Protein AF-A8WX53-F1 (afdb_monomer_lite)

Secondary structure (DSSP, 8-state):
------TTGGGS---------S--------SS--HHHHHHHHHHHHS-HHHHHHHHHH-STHHHHHTTS--EES-EEEETTEEEETTTTEEEEEETTTEEEEEETTTTB--EEE-SS-HHHHHHHHHHHHHTSTT-EEEEEEE-SHHHHHHHHHHTHHHHEEEEETTSS-BGGGGHHHHHHS-HHHHTTPEEEEEE-S---

Radius of gyration: 18.68 Å; chains: 1; bounding box: 55×34×47 Å

Organism: Caenorhabditis briggsae (NCBI:txid6238)

Foldseek 3Di:
DDQDDFVCVVAPDPDPPPPPDDDDPDPDDDPDDPPCLVVLLVVLLPDALQVQRVVCSVDVVSCVSNQQRAHEFAEWEDEPAKTDTNVQAWMWGHDPQFWIFIGHNRRPDTDIDGHPDGSLVVVLVVCLRHVVRAFYWYNWYFYQALVVVVSCVVSCQLPFWFKAWPVRPDTCVVCVVVLSPDHSVVSRVTTIITGGPNDDD

Sequence (201 aa):
MTFLPTSADFFLSKNLSISSGGVKKNLEVSNGRPVTYLAGKSIFKFLDLKTRQRLHSRCTELRVVDRHSPLTLHTCSIGSNSIEFDFFGSSWTFENGEDVTIRCLGGLVNPQKKLKMSQNDAMKEILKFYLNRRGTTIKKLFIQDKKVLNILETVGVFKNFEIQSGLDVMRFKDHEMEIKELPDAILRNIQWRLEDRRRQY

Structure (mmCIF, N/CA/C/O backbone):
data_AF-A8WX53-F1
#
_entry.id   AF-A8WX53-F1
#
loop_
_atom_site.group_PDB
_atom_site.id
_atom_site.type_symbol
_atom_site.label_atom_id
_atom_site.label_alt_id
_atom_site.label_comp_id
_atom_site.label_asym_id
_atom_site.label_entity_id
_atom_site.label_seq_id
_atom_site.pdbx_PDB_ins_code
_atom_site.Cartn_x
_atom_site.Cartn_y
_atom_site.Cartn_z
_atom_site.occupancy
_atom_site.B_iso_or_equiv
_atom_site.auth_seq_id
_atom_site.auth_comp_id
_atom_site.auth_asym_id
_atom_site.auth_atom_id
_atom_site.pdbx_PDB_model_num
ATOM 1 N N . MET A 1 1 ? 31.539 0.769 2.365 1.00 25.55 1 MET A N 1
ATOM 2 C CA . MET A 1 1 ? 30.721 0.169 1.288 1.00 25.55 1 MET A CA 1
ATOM 3 C C . MET A 1 1 ? 29.266 0.505 1.558 1.00 25.55 1 MET A C 1
ATOM 5 O O . MET A 1 1 ? 28.721 0.067 2.560 1.00 25.55 1 MET A O 1
ATOM 9 N N . THR A 1 2 ? 28.684 1.372 0.736 1.00 26.03 2 THR A N 1
ATOM 10 C CA . THR A 1 2 ? 27.332 1.924 0.877 1.00 26.03 2 THR A CA 1
ATOM 11 C C . THR A 1 2 ? 26.321 0.982 0.226 1.00 26.03 2 THR A C 1
ATOM 13 O O . THR A 1 2 ? 26.250 0.881 -0.996 1.00 26.03 2 THR A O 1
ATOM 16 N N . PHE A 1 3 ? 25.558 0.251 1.041 1.00 31.55 3 PHE A N 1
ATOM 17 C CA . PHE A 1 3 ? 24.457 -0.566 0.534 1.00 31.55 3 PHE A CA 1
ATOM 18 C C . PHE A 1 3 ? 23.313 0.326 0.034 1.00 31.55 3 PHE A C 1
ATOM 20 O O . PHE A 1 3 ? 22.997 1.364 0.610 1.00 31.55 3 PHE A O 1
ATOM 27 N N . LEU A 1 4 ? 22.773 -0.088 -1.108 1.00 33.81 4 LEU A N 1
ATOM 28 C CA . LEU A 1 4 ? 22.058 0.707 -2.101 1.00 33.81 4 LEU A CA 1
ATOM 29 C C . LEU A 1 4 ? 20.690 1.270 -1.659 1.00 33.81 4 LEU A C 1
ATOM 31 O O . LEU A 1 4 ? 20.023 0.692 -0.798 1.00 33.81 4 LEU A O 1
ATOM 35 N N . PRO A 1 5 ? 20.198 2.318 -2.354 1.00 36.69 5 PRO A N 1
ATOM 36 C CA . PRO A 1 5 ? 18.904 2.932 -2.094 1.00 36.69 5 PRO A CA 1
ATOM 37 C C . PRO A 1 5 ? 17.769 2.029 -2.573 1.00 36.69 5 PRO A C 1
ATOM 39 O O . PRO A 1 5 ? 17.587 1.847 -3.778 1.00 36.69 5 PRO A O 1
ATOM 42 N N . THR A 1 6 ? 16.970 1.483 -1.662 1.00 46.38 6 THR A N 1
ATOM 43 C CA . THR A 1 6 ? 15.609 1.033 -1.988 1.00 46.38 6 THR A CA 1
ATOM 44 C C . THR A 1 6 ? 14.683 2.250 -2.084 1.00 46.38 6 THR A C 1
ATOM 46 O O . THR A 1 6 ? 15.058 3.364 -1.719 1.00 46.38 6 THR A O 1
ATOM 49 N N . SER A 1 7 ? 13.447 2.070 -2.561 1.00 46.28 7 SER A N 1
ATOM 50 C CA . SER A 1 7 ? 12.410 3.117 -2.667 1.00 46.28 7 SER A CA 1
ATOM 51 C C . SER A 1 7 ? 12.155 3.933 -1.385 1.00 46.28 7 SER A C 1
ATOM 53 O O . SER A 1 7 ? 11.437 4.925 -1.432 1.00 46.28 7 SER A O 1
ATOM 55 N N . ALA A 1 8 ? 12.720 3.517 -0.250 1.00 42.22 8 ALA A N 1
ATOM 56 C CA . ALA A 1 8 ? 12.701 4.224 1.022 1.00 42.22 8 ALA A CA 1
ATOM 57 C C . ALA A 1 8 ? 13.666 5.428 1.105 1.00 42.22 8 ALA A C 1
ATOM 59 O O . ALA A 1 8 ? 13.444 6.309 1.931 1.00 42.22 8 ALA A O 1
ATOM 60 N N . ASP A 1 9 ? 14.703 5.519 0.263 1.00 45.44 9 ASP A N 1
ATOM 61 C CA . ASP A 1 9 ? 15.653 6.650 0.313 1.00 45.44 9 ASP A CA 1
ATOM 62 C C . ASP A 1 9 ? 15.092 7.955 -0.265 1.00 45.44 9 ASP A C 1
ATOM 64 O O . ASP A 1 9 ? 15.620 9.025 0.019 1.00 45.44 9 ASP A O 1
ATOM 68 N N . PHE A 1 10 ? 13.967 7.909 -0.985 1.00 47.03 10 PHE A N 1
ATOM 69 C CA . PHE A 1 10 ? 13.243 9.124 -1.375 1.00 47.03 10 PHE A CA 1
ATOM 70 C C . PHE A 1 10 ? 12.695 9.914 -0.174 1.00 47.03 10 PHE A C 1
ATOM 72 O O . PHE A 1 10 ? 12.384 11.094 -0.323 1.00 47.03 10 PHE A O 1
ATOM 79 N N . PHE A 1 11 ? 12.575 9.293 1.006 1.00 43.53 11 PHE A N 1
ATOM 80 C CA . PHE A 1 11 ? 11.805 9.845 2.126 1.00 43.53 11 PHE A CA 1
ATOM 81 C C . PHE A 1 11 ? 12.643 10.201 3.357 1.00 43.53 11 PHE A C 1
ATOM 83 O O . PHE A 1 11 ? 12.104 10.699 4.345 1.00 43.53 11 PHE A O 1
ATOM 90 N N . LEU A 1 12 ? 13.967 10.017 3.309 1.00 41.16 12 LEU A N 1
ATOM 91 C CA . LEU A 1 12 ? 14.846 10.344 4.427 1.00 41.16 12 LEU A CA 1
ATOM 92 C C . LEU A 1 12 ? 15.782 11.489 4.051 1.00 41.16 12 LEU A C 1
ATOM 94 O O . LEU A 1 12 ? 16.897 11.270 3.603 1.00 41.16 12 LEU A O 1
ATOM 98 N N . SER A 1 13 ? 15.320 12.694 4.399 1.00 30.83 13 SER A N 1
ATOM 99 C CA . SER A 1 13 ? 15.824 14.065 4.191 1.00 30.83 13 SER A CA 1
ATOM 100 C C . SER A 1 13 ? 15.494 14.712 2.846 1.00 30.83 13 SER A C 1
ATOM 102 O O . SER A 1 13 ? 16.104 14.429 1.822 1.00 30.83 13 SER A O 1
ATOM 104 N N . LYS A 1 14 ? 14.616 15.725 2.915 1.00 39.38 14 LYS A N 1
ATOM 105 C CA . LYS A 1 14 ? 14.737 16.932 2.094 1.00 39.38 14 LYS A CA 1
ATOM 106 C C . LYS A 1 14 ? 16.102 17.542 2.402 1.00 39.38 14 LYS A C 1
ATOM 108 O O . LYS A 1 14 ? 16.228 18.205 3.417 1.00 39.38 14 LYS A O 1
ATOM 113 N N . ASN A 1 15 ? 17.112 17.210 1.610 1.00 35.59 15 ASN A N 1
ATOM 114 C CA . ASN A 1 15 ? 18.321 18.000 1.384 1.00 35.59 15 ASN A CA 1
ATOM 115 C C . ASN A 1 15 ? 19.068 17.356 0.211 1.00 35.59 15 ASN A C 1
ATOM 117 O O . ASN A 1 15 ? 20.076 16.683 0.383 1.00 35.59 15 ASN A O 1
ATOM 121 N N . LEU A 1 16 ? 18.561 17.566 -1.004 1.00 31.73 16 LEU A N 1
ATOM 122 C CA . LEU A 1 16 ? 19.473 17.873 -2.098 1.00 31.73 16 LEU A CA 1
ATOM 123 C C . LEU A 1 16 ? 19.506 19.396 -2.189 1.00 31.73 16 LEU A C 1
ATOM 125 O O . LEU A 1 16 ? 18.846 20.006 -3.026 1.00 31.73 16 LEU A O 1
ATOM 129 N N . SER A 1 17 ? 20.281 20.011 -1.294 1.00 29.86 17 SER A N 1
ATOM 130 C CA . SER A 1 17 ? 21.077 21.141 -1.739 1.00 29.86 17 SER A CA 1
ATOM 131 C C . SER A 1 17 ? 21.919 20.599 -2.887 1.00 29.86 17 SER A C 1
ATOM 133 O O . SER A 1 17 ? 22.764 19.719 -2.724 1.00 29.86 17 SER A O 1
ATOM 135 N N . ILE A 1 18 ? 21.586 21.054 -4.088 1.00 31.64 18 ILE A N 1
ATOM 136 C CA . ILE A 1 18 ? 22.427 20.897 -5.261 1.00 31.64 18 ILE A CA 1
ATOM 137 C C . ILE A 1 18 ? 23.732 21.607 -4.900 1.00 31.64 18 ILE A C 1
ATOM 139 O O . ILE A 1 18 ? 23.845 22.824 -4.997 1.00 31.64 18 ILE A O 1
ATOM 143 N N . SER A 1 19 ? 24.701 20.841 -4.408 1.00 29.03 19 SER A N 1
ATOM 144 C CA . SER A 1 19 ? 26.104 21.220 -4.427 1.00 29.03 19 SER A CA 1
ATOM 145 C C . SER A 1 19 ? 26.515 21.221 -5.896 1.00 29.03 19 SER A C 1
ATOM 147 O O . SER A 1 19 ? 26.951 20.216 -6.456 1.00 29.03 19 SER A O 1
ATOM 149 N N . SER A 1 20 ? 26.252 22.337 -6.571 1.00 33.97 20 SER A N 1
ATOM 150 C CA . SER A 1 20 ? 26.790 22.618 -7.893 1.00 33.97 20 SER A CA 1
ATOM 151 C C . SER A 1 20 ? 28.263 22.988 -7.737 1.00 33.97 20 SER A C 1
ATOM 153 O O . SER A 1 20 ? 28.615 24.163 -7.690 1.00 33.97 20 SER A O 1
ATOM 155 N N . GLY A 1 21 ? 29.117 21.973 -7.644 1.00 27.58 21 GLY A N 1
ATOM 156 C CA . GLY A 1 21 ? 30.566 22.105 -7.740 1.00 27.58 21 GLY A CA 1
ATOM 157 C C . GLY A 1 21 ? 31.115 21.089 -8.735 1.00 27.58 21 GLY A C 1
ATOM 158 O O . GLY A 1 21 ? 31.336 19.952 -8.348 1.00 27.58 21 GLY A O 1
ATOM 159 N N . GLY A 1 22 ? 31.299 21.519 -9.996 1.00 30.31 22 GLY A N 1
ATOM 160 C CA . GLY A 1 22 ? 32.066 20.858 -11.074 1.00 30.31 22 GLY A CA 1
ATOM 161 C C . GLY A 1 22 ? 31.590 19.448 -11.456 1.00 30.31 22 GLY A C 1
ATOM 162 O O . GLY A 1 22 ? 31.755 18.501 -10.711 1.00 30.31 22 GLY A O 1
ATOM 163 N N . VAL A 1 23 ? 31.012 19.183 -12.625 1.00 28.34 23 VAL A N 1
ATOM 164 C CA . VAL A 1 23 ? 31.589 19.384 -13.959 1.00 28.34 23 VAL A CA 1
ATOM 165 C C . VAL A 1 23 ? 30.432 19.530 -14.951 1.00 28.34 23 VAL A C 1
ATOM 167 O O . VAL A 1 23 ? 29.620 18.619 -15.113 1.00 28.34 23 VAL A O 1
ATOM 170 N N . LYS A 1 24 ? 30.367 20.671 -15.647 1.00 37.03 24 LYS A N 1
ATOM 171 C CA . LYS A 1 24 ? 29.526 20.841 -16.837 1.00 37.03 24 LYS A CA 1
ATOM 172 C C . LYS A 1 24 ? 30.060 19.923 -17.941 1.00 37.03 24 LYS A C 1
ATOM 174 O O . LYS A 1 24 ? 30.996 20.287 -18.644 1.00 37.03 24 LYS A O 1
ATOM 179 N N . LYS A 1 25 ? 29.462 18.745 -18.114 1.00 34.41 25 LYS A N 1
ATOM 180 C CA . LYS A 1 25 ? 29.384 18.126 -19.439 1.00 34.41 25 LYS A CA 1
ATOM 181 C C . LYS A 1 25 ? 28.028 18.505 -20.008 1.00 34.41 25 LYS A C 1
ATOM 183 O O . LYS A 1 25 ? 27.002 18.067 -19.499 1.00 34.41 25 LYS A O 1
ATOM 188 N N . ASN A 1 26 ? 28.060 19.383 -21.006 1.00 31.06 26 ASN A N 1
ATOM 189 C CA . ASN A 1 26 ? 26.921 19.739 -21.838 1.00 31.06 26 ASN A CA 1
ATOM 190 C C . ASN A 1 26 ? 26.294 18.449 -22.387 1.00 31.06 26 ASN A C 1
ATOM 192 O O . ASN A 1 26 ? 26.791 17.885 -23.357 1.00 31.06 26 ASN A O 1
ATOM 196 N N . LEU A 1 27 ? 25.220 17.968 -21.759 1.00 33.66 27 LEU A N 1
ATOM 197 C CA . LEU A 1 27 ? 24.216 17.209 -22.488 1.00 33.66 27 LEU A CA 1
ATOM 198 C C . LEU A 1 27 ? 23.377 18.257 -23.201 1.00 33.66 27 LEU A C 1
ATOM 200 O O . LEU A 1 27 ? 22.441 18.823 -22.635 1.00 33.66 27 LEU A O 1
ATOM 204 N N . GLU A 1 28 ? 23.795 18.570 -24.422 1.00 30.14 28 GLU A N 1
ATOM 205 C CA . GLU A 1 28 ? 22.949 19.289 -25.352 1.00 30.14 28 GLU A CA 1
ATOM 206 C C . GLU A 1 28 ? 21.601 18.580 -25.448 1.00 30.14 28 GLU A C 1
ATOM 208 O O . GLU A 1 28 ? 21.481 17.363 -25.620 1.00 30.14 28 GLU A O 1
ATOM 213 N N . VAL A 1 29 ? 20.580 19.402 -25.260 1.00 43.38 29 VAL A N 1
ATOM 214 C CA . VAL A 1 29 ? 19.172 19.086 -25.372 1.00 43.38 29 VAL A CA 1
ATOM 215 C C . VAL A 1 29 ? 18.904 18.634 -26.805 1.00 43.38 29 VAL A C 1
ATOM 217 O O . VAL A 1 29 ? 18.795 19.454 -27.710 1.00 43.38 29 VAL A O 1
ATOM 220 N N . SER A 1 30 ? 18.749 17.327 -27.010 1.00 34.91 30 SER A N 1
ATOM 221 C CA . SER A 1 30 ? 17.944 16.820 -28.119 1.00 34.91 30 SER A CA 1
ATOM 222 C C . SER A 1 30 ? 16.558 16.477 -27.575 1.00 34.91 30 SER A C 1
ATOM 224 O O . SER A 1 30 ? 16.392 15.671 -26.661 1.00 34.91 30 SER A O 1
ATOM 226 N N . ASN A 1 31 ? 15.540 17.146 -28.113 1.00 41.59 31 ASN A N 1
ATOM 227 C CA . ASN A 1 31 ? 14.130 17.057 -27.719 1.00 41.59 31 ASN A CA 1
ATOM 228 C C . ASN A 1 31 ? 13.447 15.722 -28.103 1.00 41.59 31 ASN A C 1
ATOM 230 O O . ASN A 1 31 ? 12.245 15.680 -28.349 1.00 41.59 31 ASN A O 1
ATOM 234 N N . GLY A 1 32 ? 14.183 14.611 -28.135 1.00 44.81 32 GLY A N 1
ATOM 235 C CA . GLY A 1 32 ? 13.647 13.274 -28.373 1.00 44.81 32 GLY A CA 1
ATOM 236 C C . GLY A 1 32 ? 13.926 12.388 -27.171 1.00 44.81 32 GLY A C 1
ATOM 237 O O . GLY A 1 32 ? 15.072 12.025 -26.925 1.00 44.81 32 GLY A O 1
ATOM 238 N N . ARG A 1 33 ? 12.890 12.005 -26.410 1.00 50.88 33 ARG A N 1
ATOM 239 C CA . ARG A 1 33 ? 13.044 10.920 -25.426 1.00 50.88 33 ARG A CA 1
ATOM 240 C C . ARG A 1 33 ? 13.577 9.697 -26.185 1.00 50.88 33 ARG A C 1
ATOM 242 O O . ARG A 1 33 ? 12.925 9.295 -27.150 1.00 50.88 33 ARG A O 1
ATOM 249 N N . PRO A 1 34 ? 14.723 9.112 -25.800 1.00 50.22 34 PRO A N 1
ATOM 250 C CA . PRO A 1 34 ? 15.310 8.019 -26.562 1.00 50.22 34 PRO A CA 1
ATOM 251 C C . PRO A 1 34 ? 14.335 6.839 -26.620 1.00 50.22 34 PRO A C 1
ATOM 253 O O . PRO A 1 34 ? 13.572 6.607 -25.680 1.00 50.22 34 PRO A O 1
ATOM 256 N N . VAL A 1 35 ? 14.356 6.080 -27.718 1.00 50.12 35 VAL A N 1
ATOM 257 C CA . VAL A 1 35 ? 13.483 4.909 -27.957 1.00 50.12 35 VAL A CA 1
ATOM 258 C C . VAL A 1 35 ? 13.505 3.929 -26.770 1.00 50.12 35 VAL A C 1
ATOM 260 O O . VAL A 1 35 ? 12.484 3.337 -26.421 1.00 50.12 35 VAL A O 1
ATOM 263 N N . THR A 1 36 ? 14.635 3.847 -26.065 1.00 59.59 36 THR A N 1
ATOM 264 C CA . THR A 1 36 ? 14.826 3.070 -24.833 1.00 59.59 36 THR A CA 1
ATOM 265 C C . THR A 1 36 ? 13.952 3.530 -23.658 1.00 59.59 36 THR A C 1
ATOM 267 O O . THR A 1 36 ? 13.519 2.693 -22.871 1.00 59.59 36 THR A O 1
ATOM 270 N N . TYR A 1 37 ? 13.624 4.822 -23.543 1.00 61.62 37 TYR A N 1
ATOM 271 C CA . TYR A 1 37 ? 12.725 5.352 -22.509 1.00 61.62 37 TYR A CA 1
ATOM 272 C C . TYR A 1 37 ? 11.275 4.906 -22.738 1.00 61.62 37 TYR A C 1
ATOM 274 O O . TYR A 1 37 ? 10.595 4.480 -21.802 1.00 61.62 37 TYR A O 1
ATOM 282 N N . LEU A 1 38 ? 10.798 4.987 -23.986 1.00 64.31 38 LEU A N 1
ATOM 283 C CA . LEU A 1 38 ? 9.446 4.554 -24.353 1.00 64.31 38 LEU A CA 1
ATOM 284 C C . LEU A 1 38 ? 9.302 3.032 -24.242 1.00 64.31 38 LEU A C 1
ATOM 286 O O . LEU A 1 38 ? 8.343 2.559 -23.632 1.00 64.31 38 LEU A O 1
ATOM 290 N N . ALA A 1 39 ? 10.287 2.277 -24.741 1.00 68.62 39 ALA A N 1
ATOM 291 C CA . ALA A 1 39 ? 10.342 0.826 -24.577 1.00 68.62 39 ALA A CA 1
ATOM 292 C C . ALA A 1 39 ? 10.396 0.426 -23.093 1.00 68.62 39 ALA A C 1
ATOM 294 O O . ALA A 1 39 ? 9.650 -0.451 -22.657 1.00 68.62 39 ALA A O 1
ATOM 295 N N . GLY A 1 40 ? 11.202 1.130 -22.290 1.00 67.56 40 GLY A N 1
ATOM 296 C CA . GLY A 1 40 ? 11.281 0.934 -20.846 1.00 67.56 40 GLY A CA 1
ATOM 297 C C . GLY A 1 40 ? 9.927 1.118 -20.165 1.00 67.56 40 GLY A C 1
ATOM 298 O O . GLY A 1 40 ? 9.499 0.242 -19.420 1.00 67.56 40 GLY A O 1
ATOM 299 N N . LYS A 1 41 ? 9.198 2.200 -20.465 1.00 69.62 41 LYS A N 1
ATOM 300 C CA . LYS A 1 41 ? 7.869 2.462 -19.882 1.00 69.62 41 LYS A CA 1
ATOM 301 C C . LYS A 1 41 ? 6.875 1.323 -20.150 1.00 69.62 41 LYS A C 1
ATOM 303 O O . LYS A 1 41 ? 6.125 0.942 -19.250 1.00 69.62 41 LYS A O 1
ATOM 308 N N . SER A 1 42 ? 6.891 0.766 -21.361 1.00 75.00 42 SER A N 1
ATOM 309 C CA . SER A 1 42 ? 6.048 -0.378 -21.723 1.00 75.00 42 SER A CA 1
ATOM 310 C C . SER A 1 42 ? 6.441 -1.638 -20.959 1.00 75.00 42 SER A C 1
ATOM 312 O O . SER A 1 42 ? 5.565 -2.306 -20.425 1.00 75.00 42 SER A O 1
ATOM 314 N N . ILE A 1 43 ? 7.740 -1.928 -20.836 1.00 79.69 43 ILE A N 1
ATOM 315 C CA . ILE A 1 43 ? 8.236 -3.094 -20.088 1.00 79.69 43 ILE A CA 1
ATOM 316 C C . ILE A 1 43 ? 7.857 -2.982 -18.612 1.00 79.69 43 ILE A C 1
ATOM 318 O O . ILE A 1 43 ? 7.300 -3.924 -18.052 1.00 79.69 43 ILE A O 1
ATOM 322 N N . PHE A 1 44 ? 8.098 -1.819 -17.994 1.00 81.81 44 PHE A N 1
ATOM 323 C CA . PHE A 1 44 ? 7.809 -1.605 -16.579 1.00 81.81 44 PHE A CA 1
ATOM 324 C C . PHE A 1 44 ? 6.356 -1.941 -16.255 1.00 81.81 44 PHE A C 1
ATOM 326 O O . PHE A 1 44 ? 6.143 -2.666 -15.294 1.00 81.81 44 PHE A O 1
ATOM 333 N N . LYS A 1 45 ? 5.379 -1.549 -17.088 1.00 80.25 45 LYS A N 1
ATOM 334 C CA . LYS A 1 45 ? 3.947 -1.865 -16.895 1.00 80.25 45 LYS A CA 1
ATOM 335 C C . LYS A 1 45 ? 3.667 -3.348 -16.600 1.00 80.25 45 LYS A C 1
ATOM 337 O O . LYS A 1 45 ? 2.762 -3.623 -15.816 1.00 80.25 45 LYS A O 1
ATOM 342 N N . PHE A 1 46 ? 4.434 -4.272 -17.178 1.00 82.75 46 PHE A N 1
ATOM 343 C CA . PHE A 1 46 ? 4.235 -5.718 -17.025 1.00 82.75 46 PHE A CA 1
ATOM 344 C C . PHE A 1 46 ? 5.087 -6.358 -15.925 1.00 82.75 46 PHE A C 1
ATOM 346 O O . PHE A 1 46 ? 4.856 -7.509 -15.568 1.00 82.75 46 PHE A O 1
ATOM 353 N N . LEU A 1 47 ? 6.061 -5.632 -15.374 1.00 85.06 47 LEU A N 1
ATOM 354 C CA . LEU A 1 47 ? 6.881 -6.130 -14.275 1.00 85.06 47 LEU A CA 1
ATOM 355 C C . LEU A 1 47 ? 6.156 -5.966 -12.939 1.00 85.06 47 LEU A C 1
ATOM 357 O O . LEU A 1 47 ? 5.591 -4.902 -12.661 1.00 85.06 47 LEU A O 1
ATOM 361 N N . ASP A 1 48 ? 6.244 -6.990 -12.092 1.00 85.00 48 ASP A N 1
ATOM 362 C CA . ASP A 1 48 ? 5.792 -6.917 -10.704 1.00 85.00 48 ASP A CA 1
ATOM 363 C C . ASP A 1 48 ? 6.674 -5.962 -9.871 1.00 85.00 48 ASP A C 1
ATOM 365 O O . ASP A 1 48 ? 7.806 -5.618 -10.240 1.00 85.00 48 ASP A O 1
ATOM 369 N N . LEU A 1 49 ? 6.154 -5.497 -8.731 1.00 83.88 49 LEU A N 1
ATOM 370 C CA . LEU A 1 49 ? 6.862 -4.538 -7.877 1.00 83.88 49 LEU A CA 1
ATOM 371 C C . LEU A 1 49 ? 8.229 -5.080 -7.425 1.00 83.88 49 LEU A C 1
ATOM 373 O O . LEU A 1 49 ? 9.223 -4.349 -7.417 1.00 83.88 49 LEU A O 1
ATOM 377 N N . LYS A 1 50 ? 8.297 -6.376 -7.108 1.00 82.12 50 LYS A N 1
ATOM 378 C CA . LYS A 1 50 ? 9.519 -7.060 -6.672 1.00 82.12 50 LYS A CA 1
ATOM 379 C C . LYS A 1 50 ? 10.616 -6.999 -7.736 1.00 82.12 50 LYS A C 1
ATOM 381 O O . LYS A 1 50 ? 11.760 -6.664 -7.433 1.00 82.12 50 LYS A O 1
ATOM 386 N N . THR A 1 51 ? 10.285 -7.294 -8.984 1.00 83.00 51 THR A N 1
ATOM 387 C CA . THR A 1 51 ? 11.211 -7.293 -10.119 1.00 83.00 51 THR A CA 1
ATOM 388 C C . THR A 1 51 ? 11.665 -5.879 -10.433 1.00 83.00 51 THR A C 1
ATOM 390 O O . THR A 1 51 ? 12.862 -5.652 -10.597 1.00 83.00 51 THR A O 1
ATOM 393 N N . ARG A 1 52 ? 10.755 -4.900 -10.402 1.00 84.25 52 ARG A N 1
ATOM 394 C CA . ARG A 1 52 ? 11.112 -3.479 -10.552 1.00 84.25 52 ARG A CA 1
ATOM 395 C C . ARG A 1 52 ? 12.105 -3.027 -9.483 1.00 84.25 52 ARG A C 1
ATOM 397 O O . ARG A 1 52 ? 13.114 -2.405 -9.800 1.00 84.25 52 ARG A O 1
ATOM 404 N N . GLN A 1 53 ? 11.883 -3.404 -8.225 1.00 78.81 53 GLN A N 1
ATOM 405 C CA . GLN A 1 53 ? 12.816 -3.105 -7.136 1.00 78.81 53 GLN A CA 1
ATOM 406 C C . GLN A 1 53 ? 14.186 -3.771 -7.320 1.00 78.81 53 GLN A C 1
ATOM 408 O O . GLN A 1 53 ? 15.202 -3.133 -7.044 1.00 78.81 53 GLN A O 1
ATOM 413 N N . ARG A 1 54 ? 14.243 -5.013 -7.829 1.00 77.94 54 ARG A N 1
ATOM 414 C CA . ARG A 1 54 ? 15.514 -5.672 -8.196 1.00 77.94 54 ARG A CA 1
ATOM 415 C C . ARG A 1 54 ? 16.235 -4.946 -9.327 1.00 77.94 54 ARG A C 1
ATOM 417 O O . ARG A 1 54 ? 17.457 -4.865 -9.314 1.00 77.94 54 ARG A O 1
ATOM 424 N N . LEU A 1 55 ? 15.502 -4.415 -10.302 1.00 77.38 55 LEU A N 1
ATOM 425 C CA . LEU A 1 55 ? 16.103 -3.614 -11.366 1.00 77.38 55 LEU A CA 1
ATOM 426 C C . LEU A 1 55 ? 16.675 -2.309 -10.809 1.00 77.38 55 LEU A C 1
ATOM 428 O O . LEU A 1 55 ? 17.803 -1.962 -11.136 1.00 77.38 55 LEU A O 1
ATOM 432 N N . HIS A 1 56 ? 15.966 -1.637 -9.900 1.00 75.38 56 HIS A N 1
ATOM 433 C CA . HIS A 1 56 ? 16.431 -0.388 -9.285 1.00 75.38 56 HIS A CA 1
ATOM 434 C C . HIS A 1 56 ? 17.689 -0.521 -8.427 1.00 75.38 56 HIS A C 1
ATOM 436 O O . HIS A 1 56 ? 18.382 0.483 -8.226 1.00 75.38 56 HIS A O 1
ATOM 442 N N . SER A 1 57 ? 17.953 -1.705 -7.865 1.00 70.25 57 SER A N 1
ATOM 443 C CA . SER A 1 57 ? 19.194 -1.955 -7.129 1.00 70.25 57 SER A CA 1
ATOM 444 C C . SER A 1 57 ? 20.384 -2.157 -8.066 1.00 70.25 57 SER A C 1
ATOM 446 O O . SER A 1 57 ? 21.509 -1.881 -7.672 1.00 70.25 57 SER A O 1
ATOM 448 N N . ARG A 1 58 ? 20.144 -2.586 -9.311 1.00 70.62 58 ARG A N 1
ATOM 449 C CA . ARG A 1 58 ? 21.186 -2.807 -10.324 1.00 70.62 58 ARG A CA 1
ATOM 450 C C . ARG A 1 58 ? 21.396 -1.610 -11.252 1.00 70.62 58 ARG A C 1
ATOM 452 O O . ARG A 1 58 ? 22.511 -1.397 -11.706 1.00 70.62 58 ARG A O 1
ATOM 459 N N . CYS A 1 59 ? 20.343 -0.846 -11.539 1.00 72.12 59 CYS A N 1
ATOM 460 C CA . CYS A 1 59 ? 20.362 0.295 -12.452 1.00 72.12 59 CYS A CA 1
ATOM 461 C C . CYS A 1 59 ? 19.450 1.407 -11.918 1.00 72.12 59 CYS A C 1
ATOM 463 O O . CYS A 1 59 ? 18.220 1.291 -11.887 1.00 72.12 59 CYS A O 1
ATOM 465 N N . THR A 1 60 ? 20.065 2.489 -11.444 1.00 70.12 60 THR A N 1
ATOM 466 C CA . THR A 1 60 ? 19.357 3.580 -10.758 1.00 70.12 60 THR A CA 1
ATOM 467 C C . THR A 1 60 ? 18.634 4.524 -11.716 1.00 70.12 60 THR A C 1
ATOM 469 O O . THR A 1 60 ? 17.634 5.138 -11.349 1.00 70.12 60 THR A O 1
ATOM 472 N N . GLU A 1 61 ? 19.073 4.571 -12.965 1.00 71.81 61 GLU A N 1
ATOM 473 C CA . GLU A 1 61 ? 18.554 5.397 -14.050 1.00 71.81 61 GLU A CA 1
ATOM 474 C C . GLU A 1 61 ? 17.120 4.987 -14.414 1.00 71.81 61 GLU A C 1
ATOM 476 O O . GLU A 1 61 ? 16.269 5.827 -14.717 1.00 71.81 61 GLU A O 1
ATOM 481 N N . LEU A 1 62 ? 16.805 3.692 -14.278 1.00 73.44 62 LEU A N 1
ATOM 482 C CA . LEU A 1 62 ? 15.468 3.152 -14.525 1.00 73.44 62 LEU A CA 1
ATOM 483 C C . LEU A 1 62 ? 14.420 3.626 -13.508 1.00 73.44 62 LEU A C 1
ATOM 485 O O . LEU A 1 62 ? 13.224 3.572 -13.796 1.00 73.44 62 LEU A O 1
ATOM 489 N N . ARG A 1 63 ? 14.835 4.166 -12.354 1.00 75.81 63 ARG A N 1
ATOM 490 C CA . ARG A 1 63 ? 13.909 4.699 -11.337 1.00 75.81 63 ARG A CA 1
ATOM 491 C C . ARG A 1 63 ? 13.074 5.858 -11.870 1.00 75.81 63 ARG A C 1
ATOM 493 O O . ARG A 1 63 ? 11.923 6.019 -11.470 1.00 75.81 63 ARG A O 1
ATOM 500 N N . VAL A 1 64 ? 13.639 6.663 -12.773 1.00 74.50 64 VAL A N 1
ATOM 501 C CA . VAL A 1 64 ? 12.937 7.799 -13.392 1.00 74.50 64 VAL A CA 1
ATOM 502 C C . VAL A 1 64 ? 11.797 7.303 -14.285 1.00 74.50 64 VAL A C 1
ATOM 504 O O . VAL A 1 64 ? 10.717 7.893 -14.300 1.00 74.50 64 VAL A O 1
ATOM 507 N N . VAL A 1 65 ? 12.018 6.190 -14.990 1.00 73.81 65 VAL A N 1
ATOM 508 C CA . VAL A 1 65 ? 11.012 5.543 -15.843 1.00 73.81 65 VAL A CA 1
ATOM 509 C C . VAL A 1 65 ? 9.939 4.862 -14.989 1.00 73.81 65 VAL A C 1
ATOM 511 O O . VAL A 1 65 ? 8.743 5.018 -15.253 1.00 73.81 65 VAL A O 1
ATOM 514 N N . ASP A 1 66 ? 10.337 4.158 -13.926 1.00 80.25 66 ASP A N 1
ATOM 515 C CA . ASP A 1 66 ? 9.386 3.469 -13.050 1.00 80.25 66 ASP A CA 1
ATOM 516 C C . ASP A 1 66 ? 8.470 4.428 -12.285 1.00 80.25 66 ASP A C 1
ATOM 518 O O . ASP A 1 66 ? 7.285 4.139 -12.129 1.00 80.25 66 ASP A O 1
ATOM 522 N N . ARG A 1 67 ? 8.972 5.591 -11.844 1.00 78.62 67 ARG A N 1
ATOM 523 C CA . ARG A 1 67 ? 8.216 6.542 -11.003 1.00 78.62 67 ARG A CA 1
ATOM 524 C C . ARG A 1 67 ? 6.835 6.894 -11.564 1.00 78.62 67 ARG A C 1
ATOM 526 O O . ARG A 1 67 ? 5.904 7.135 -10.798 1.00 78.62 67 ARG A O 1
ATOM 533 N N . HIS A 1 68 ? 6.707 6.930 -12.886 1.00 76.56 68 HIS A N 1
ATOM 534 C CA . HIS A 1 68 ? 5.466 7.266 -13.584 1.00 76.56 68 HIS A CA 1
ATOM 535 C C . HIS A 1 68 ? 4.761 6.054 -14.197 1.00 76.56 68 HIS A C 1
ATOM 537 O O . HIS A 1 68 ? 3.697 6.204 -14.798 1.00 76.56 68 HIS A O 1
ATOM 543 N N . SER A 1 69 ? 5.349 4.868 -14.070 1.00 82.81 69 SER A N 1
ATOM 544 C CA . SER A 1 69 ? 4.788 3.637 -14.603 1.00 82.81 69 SER A CA 1
ATOM 545 C C . SER A 1 69 ? 3.725 3.090 -13.642 1.00 82.81 69 SER A C 1
ATOM 547 O O . SER A 1 69 ? 3.981 3.009 -12.433 1.00 82.81 69 SER A O 1
ATOM 549 N N . PRO A 1 70 ? 2.535 2.712 -14.151 1.00 87.12 70 PRO A N 1
ATOM 550 C CA . PRO A 1 70 ? 1.462 2.150 -13.330 1.00 87.12 70 PRO A CA 1
ATOM 551 C C . PRO A 1 70 ? 1.923 0.870 -12.638 1.00 87.12 70 PRO A C 1
ATOM 553 O O . PRO A 1 70 ? 2.831 0.196 -13.132 1.00 87.12 70 PRO A O 1
ATOM 556 N N . LEU A 1 71 ? 1.284 0.516 -11.528 1.00 87.31 71 LEU A N 1
ATOM 557 C CA . LEU A 1 71 ? 1.512 -0.750 -10.831 1.00 87.31 71 LEU A CA 1
ATOM 558 C C . LEU A 1 71 ? 0.282 -1.643 -10.927 1.00 87.31 71 LEU A C 1
ATOM 560 O O . LEU A 1 71 ? -0.842 -1.162 -10.849 1.00 87.31 71 LEU A O 1
ATOM 564 N N . THR A 1 72 ? 0.504 -2.943 -11.058 1.00 89.12 72 THR A N 1
ATOM 565 C CA . THR A 1 72 ? -0.554 -3.943 -10.898 1.00 89.12 72 THR A CA 1
ATOM 566 C C . THR A 1 72 ? -0.230 -4.720 -9.638 1.00 89.12 72 THR A C 1
ATOM 568 O O . THR A 1 72 ? 0.667 -5.557 -9.659 1.00 89.12 72 THR A O 1
ATOM 571 N N . LEU A 1 73 ? -0.914 -4.398 -8.541 1.00 89.94 73 LEU A N 1
ATOM 572 C CA . LEU A 1 73 ? -0.749 -5.084 -7.264 1.00 89.94 73 LEU A CA 1
ATOM 573 C C . LEU A 1 73 ? -1.810 -6.180 -7.146 1.00 89.94 73 LEU A C 1
ATOM 575 O O . LEU A 1 73 ? -3.010 -5.940 -7.306 1.00 89.94 73 LEU A O 1
ATOM 579 N N . HIS A 1 74 ? -1.377 -7.400 -6.859 1.00 90.38 74 HIS A N 1
ATOM 580 C CA . HIS A 1 74 ? -2.266 -8.510 -6.544 1.00 90.38 74 HIS A CA 1
ATOM 581 C C . HIS A 1 74 ? -2.857 -8.357 -5.149 1.00 90.38 74 HIS A C 1
ATOM 583 O O . HIS A 1 74 ? -4.058 -8.574 -4.976 1.00 90.38 74 HIS A O 1
ATOM 589 N N . THR A 1 75 ? -2.037 -7.966 -4.173 1.00 91.12 75 THR A N 1
ATOM 590 C CA . THR A 1 75 ? -2.498 -7.698 -2.809 1.00 91.12 75 THR A CA 1
ATOM 591 C C . THR A 1 75 ? -1.924 -6.395 -2.266 1.00 91.12 75 THR A C 1
ATOM 593 O O . THR A 1 75 ? -0.802 -5.999 -2.567 1.00 91.12 75 THR A O 1
ATOM 596 N N . CYS A 1 76 ? -2.728 -5.703 -1.472 1.00 92.88 76 CYS A N 1
ATOM 597 C CA . CYS A 1 76 ? -2.365 -4.504 -0.740 1.00 92.88 76 CYS A CA 1
ATOM 598 C C . CYS A 1 76 ? -3.024 -4.615 0.633 1.00 92.88 76 CYS A C 1
ATOM 600 O O . CYS A 1 76 ? -4.244 -4.691 0.718 1.00 92.88 76 CYS A O 1
ATOM 602 N N . SER A 1 77 ? -2.244 -4.679 1.701 1.00 93.50 77 SER A N 1
ATOM 603 C CA . SER A 1 77 ? -2.749 -4.700 3.071 1.00 93.50 77 SER A CA 1
ATOM 604 C C . SER A 1 77 ? -2.244 -3.466 3.791 1.00 93.50 77 SER A C 1
ATOM 606 O O . SER A 1 77 ? -1.047 -3.179 3.772 1.00 93.50 77 SER A O 1
ATOM 608 N N . ILE A 1 78 ? -3.153 -2.720 4.408 1.00 94.12 78 ILE A N 1
ATOM 609 C CA . ILE A 1 78 ? -2.817 -1.491 5.118 1.00 94.12 78 ILE A CA 1
ATOM 610 C C . ILE A 1 78 ? -3.457 -1.552 6.501 1.00 94.12 78 ILE A C 1
ATOM 612 O O . ILE A 1 78 ? -4.677 -1.675 6.624 1.00 94.12 78 ILE A O 1
ATOM 616 N N . GLY A 1 79 ? -2.621 -1.452 7.530 1.00 93.00 79 GLY A N 1
ATOM 617 C CA . GLY A 1 79 ? -3.028 -1.334 8.925 1.00 93.00 79 GLY A CA 1
ATOM 618 C C . GLY A 1 79 ? -2.448 -0.097 9.590 1.00 93.00 79 GLY A C 1
ATOM 619 O O . GLY A 1 79 ? -1.622 0.609 9.013 1.00 93.00 79 GLY A O 1
ATOM 620 N N . SER A 1 80 ? -2.867 0.166 10.824 1.00 91.31 80 SER A N 1
ATOM 621 C CA . SER A 1 80 ? -2.494 1.361 11.593 1.00 91.31 80 SER A CA 1
ATOM 622 C C . SER A 1 80 ? -0.992 1.631 11.689 1.00 91.31 80 SER A C 1
ATOM 624 O O . SER A 1 80 ? -0.609 2.799 11.828 1.00 91.31 80 SER A O 1
ATOM 626 N N . ASN A 1 81 ? -0.165 0.584 11.615 1.00 92.62 81 ASN A N 1
ATOM 627 C CA . ASN A 1 81 ? 1.293 0.615 11.691 1.00 92.62 81 ASN A CA 1
ATOM 628 C C . ASN A 1 81 ? 1.988 -0.229 10.613 1.00 92.62 81 ASN A C 1
ATOM 630 O O . ASN A 1 81 ? 3.174 -0.528 10.751 1.00 92.62 81 ASN A O 1
ATOM 634 N N . SER A 1 82 ? 1.291 -0.632 9.551 1.00 92.75 82 SER A N 1
ATOM 635 C CA . SER A 1 82 ? 1.927 -1.403 8.485 1.00 92.75 82 SER A CA 1
ATOM 636 C C . SER A 1 82 ? 1.322 -1.155 7.110 1.00 92.75 82 SER A C 1
ATOM 638 O O . SER A 1 82 ? 0.136 -0.871 6.960 1.00 92.75 82 SER A O 1
ATOM 640 N N . ILE A 1 83 ? 2.168 -1.254 6.090 1.00 93.12 83 ILE A N 1
ATOM 641 C CA . ILE A 1 83 ? 1.785 -1.264 4.679 1.00 93.12 83 ILE A CA 1
ATOM 642 C C . ILE A 1 83 ? 2.470 -2.471 4.054 1.00 93.12 83 ILE A C 1
ATOM 644 O O . ILE A 1 83 ? 3.680 -2.618 4.200 1.00 93.12 83 ILE A O 1
ATOM 648 N N . GLU A 1 84 ? 1.735 -3.310 3.338 1.00 92.25 84 GLU A N 1
ATOM 649 C CA . GLU A 1 84 ? 2.284 -4.449 2.607 1.00 92.25 84 GLU A CA 1
ATOM 650 C C . GLU A 1 84 ? 1.692 -4.529 1.199 1.00 92.25 84 GLU A C 1
ATOM 652 O O . GLU A 1 84 ? 0.476 -4.518 1.015 1.00 92.25 84 GLU A O 1
ATOM 657 N N . PHE A 1 85 ? 2.563 -4.629 0.199 1.00 91.38 85 PHE A N 1
ATOM 658 C CA . PHE A 1 85 ? 2.218 -4.834 -1.203 1.00 91.38 85 PHE A CA 1
ATOM 659 C C . PHE A 1 85 ? 2.743 -6.183 -1.677 1.00 91.38 85 PHE A C 1
ATOM 661 O O . PHE A 1 85 ? 3.915 -6.495 -1.448 1.00 91.38 85 PHE A O 1
ATOM 668 N N . ASP A 1 86 ? 1.872 -6.918 -2.376 1.00 87.56 86 ASP A N 1
ATOM 669 C CA . ASP A 1 86 ? 2.082 -8.263 -2.912 1.00 87.56 86 ASP A CA 1
ATOM 670 C C . ASP A 1 86 ? 2.770 -9.15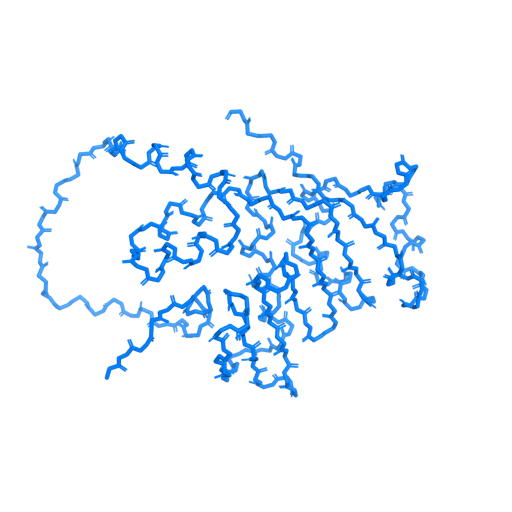8 -1.889 1.00 87.56 86 ASP A C 1
ATOM 672 O O . ASP A 1 86 ? 3.985 -9.259 -1.948 1.00 87.56 86 ASP A O 1
ATOM 676 N N . PHE A 1 87 ? 2.019 -9.748 -0.948 1.00 79.19 87 PHE A N 1
ATOM 677 C CA . PHE A 1 87 ? 2.521 -10.495 0.225 1.00 79.19 87 PHE A CA 1
ATOM 678 C C . PHE A 1 87 ? 3.959 -11.020 0.073 1.00 79.19 87 PHE A C 1
ATOM 680 O O . PHE A 1 87 ? 4.265 -11.765 -0.862 1.00 79.19 87 PHE A O 1
ATOM 687 N N . PHE A 1 88 ? 4.843 -10.631 0.998 1.00 70.56 88 PHE A N 1
ATOM 688 C CA . PHE A 1 88 ? 6.301 -10.857 0.940 1.00 70.56 88 PHE A CA 1
ATOM 689 C C . PHE A 1 88 ? 7.073 -10.066 -0.139 1.00 70.56 88 PHE A C 1
ATOM 691 O O . PHE A 1 88 ? 8.287 -10.225 -0.286 1.00 70.56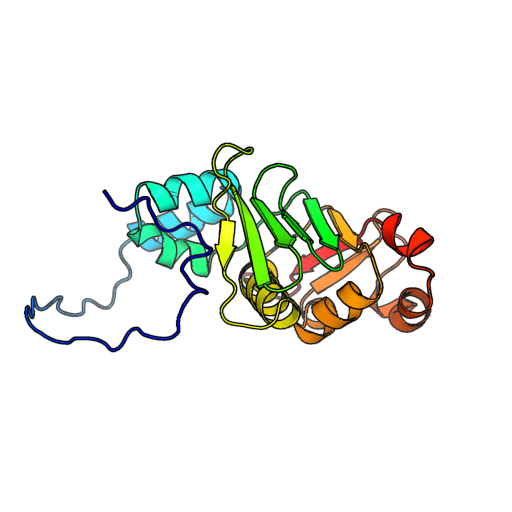 88 PHE A O 1
ATOM 698 N N . GLY A 1 89 ? 6.421 -9.192 -0.893 1.00 78.56 89 GLY A N 1
ATOM 699 C CA . GLY A 1 89 ? 7.017 -8.365 -1.937 1.00 78.56 89 GLY A CA 1
ATOM 700 C C . GLY A 1 89 ? 7.678 -7.126 -1.353 1.00 78.56 89 GLY A C 1
ATOM 701 O O . GLY A 1 89 ? 8.904 -6.978 -1.415 1.00 78.56 89 GLY A O 1
ATOM 702 N N . SER A 1 90 ? 6.866 -6.231 -0.795 1.00 85.62 90 SER A N 1
ATOM 703 C CA . SER A 1 90 ? 7.321 -5.008 -0.128 1.00 85.62 90 SER A CA 1
ATOM 704 C C . SER A 1 90 ? 6.466 -4.693 1.082 1.00 85.62 90 SER A C 1
ATOM 706 O O . SER A 1 90 ? 5.256 -4.555 0.938 1.00 85.62 90 SER A O 1
ATOM 708 N N . SER A 1 91 ? 7.078 -4.518 2.249 1.00 88.31 91 SER A N 1
ATOM 709 C CA . SER A 1 91 ? 6.360 -4.073 3.436 1.00 88.31 91 SER A CA 1
ATOM 710 C C . SER A 1 91 ? 7.111 -2.999 4.211 1.00 88.31 91 SER A C 1
ATOM 712 O O . SER A 1 91 ? 8.337 -2.896 4.165 1.00 88.31 91 SER A O 1
ATOM 714 N N . TRP A 1 92 ? 6.344 -2.194 4.929 1.00 90.88 92 TRP A N 1
ATOM 715 C CA . TRP A 1 92 ? 6.804 -1.181 5.863 1.00 90.88 92 TRP A CA 1
ATOM 716 C C . TRP A 1 92 ? 6.072 -1.419 7.169 1.00 90.88 92 TRP A C 1
ATOM 718 O O . TRP A 1 92 ? 4.845 -1.358 7.192 1.00 90.88 92 TRP A O 1
ATOM 728 N N . THR A 1 93 ? 6.815 -1.690 8.232 1.00 91.31 93 THR A N 1
ATOM 729 C CA . THR A 1 93 ? 6.279 -1.869 9.580 1.00 91.31 93 THR A CA 1
ATOM 730 C C . THR A 1 93 ? 6.830 -0.759 10.453 1.00 91.31 93 THR A C 1
ATOM 732 O O . THR A 1 93 ? 8.041 -0.596 10.556 1.00 91.31 93 THR A O 1
ATOM 735 N N . PHE A 1 94 ? 5.939 0.037 11.031 1.00 89.75 94 PHE A N 1
ATOM 736 C CA . PHE A 1 94 ? 6.287 1.181 11.859 1.00 89.75 94 PHE A CA 1
ATOM 737 C C . PHE A 1 94 ? 6.326 0.742 13.321 1.00 89.75 94 PHE A C 1
ATOM 739 O O . PHE A 1 94 ? 5.314 0.308 13.877 1.00 89.75 94 PHE A O 1
ATOM 746 N N . GLU A 1 95 ? 7.504 0.842 13.925 1.00 86.12 95 GLU A N 1
ATOM 747 C CA . GLU A 1 95 ? 7.779 0.416 15.293 1.00 86.12 95 GLU A CA 1
ATOM 748 C C . GLU A 1 95 ? 7.841 1.650 16.190 1.00 86.12 95 GLU A C 1
ATOM 750 O O . GLU A 1 95 ? 8.595 2.591 15.934 1.00 86.12 95 GLU A O 1
ATOM 755 N N . ASN A 1 96 ? 6.992 1.668 17.221 1.00 81.94 96 ASN A N 1
ATOM 756 C CA . ASN A 1 96 ? 6.918 2.726 18.236 1.00 81.94 96 ASN A CA 1
ATOM 757 C C . ASN A 1 96 ? 6.751 4.161 17.689 1.00 81.94 96 ASN A C 1
ATOM 759 O O . ASN A 1 96 ? 6.960 5.125 18.413 1.00 81.94 96 ASN A O 1
ATOM 763 N N . GLY A 1 97 ? 6.367 4.321 16.417 1.00 76.12 97 GLY A N 1
ATOM 764 C CA . GLY A 1 97 ? 6.209 5.620 15.759 1.00 76.12 97 GLY A CA 1
ATOM 765 C C . GLY A 1 97 ? 7.513 6.352 15.425 1.00 76.12 97 GLY A C 1
ATOM 766 O O . GLY A 1 97 ? 7.449 7.434 14.842 1.00 76.12 97 GLY A O 1
ATOM 767 N N . GLU A 1 98 ? 8.670 5.770 15.744 1.00 79.56 98 GLU A N 1
ATOM 768 C CA . GLU A 1 98 ? 9.989 6.384 15.545 1.00 79.56 98 GLU A CA 1
ATOM 769 C C . GLU A 1 98 ? 10.824 5.671 14.489 1.00 79.56 98 GLU A C 1
ATOM 771 O O . GLU A 1 98 ? 11.612 6.320 13.803 1.00 79.56 98 GLU A O 1
ATOM 776 N N . ASP A 1 99 ? 10.621 4.368 14.311 1.00 84.88 99 ASP A N 1
ATOM 777 C CA . ASP A 1 99 ? 11.377 3.557 13.370 1.00 84.88 99 ASP A CA 1
ATOM 778 C C . ASP A 1 99 ? 10.462 2.899 12.341 1.00 84.88 99 ASP A C 1
ATOM 780 O O . ASP A 1 99 ? 9.270 2.667 12.557 1.00 84.88 99 ASP A O 1
ATOM 784 N N . VAL A 1 100 ? 11.041 2.589 11.186 1.00 87.94 100 VAL A N 1
ATOM 785 C CA . VAL A 1 100 ? 10.402 1.778 10.158 1.00 87.94 100 VAL A CA 1
ATOM 786 C C . VAL A 1 100 ? 11.309 0.626 9.760 1.00 87.94 100 VAL A C 1
ATOM 788 O O . VAL A 1 100 ? 12.435 0.818 9.295 1.00 87.94 100 VAL A O 1
ATOM 791 N N . THR A 1 101 ? 10.781 -0.580 9.902 1.00 87.06 101 THR A N 1
ATOM 792 C CA . THR A 1 101 ? 11.352 -1.801 9.348 1.00 87.06 101 THR A CA 1
ATOM 793 C C . THR A 1 101 ? 10.828 -1.966 7.929 1.00 87.06 101 THR A C 1
ATOM 795 O O . THR A 1 101 ? 9.622 -2.057 7.693 1.00 87.06 101 THR A O 1
ATOM 798 N N . ILE A 1 102 ? 11.738 -1.972 6.958 1.00 85.19 102 ILE A N 1
ATOM 799 C CA . ILE A 1 102 ? 11.393 -2.093 5.540 1.00 85.19 102 ILE A CA 1
ATOM 800 C C . ILE A 1 102 ? 11.713 -3.513 5.092 1.00 85.19 102 ILE A C 1
ATOM 802 O O . ILE A 1 102 ? 12.864 -3.918 5.136 1.00 85.19 102 ILE A O 1
ATOM 806 N N . ARG A 1 103 ? 10.737 -4.266 4.598 1.00 80.94 103 ARG A N 1
ATOM 807 C CA . ARG A 1 103 ? 10.988 -5.565 3.974 1.00 80.94 103 ARG A CA 1
ATOM 808 C C . ARG A 1 103 ? 10.889 -5.433 2.468 1.00 80.94 103 ARG A C 1
ATOM 810 O O . ARG A 1 103 ? 9.843 -5.049 1.957 1.00 80.94 103 ARG A O 1
ATOM 817 N N . CYS A 1 104 ? 11.933 -5.819 1.743 1.00 74.81 104 CYS A N 1
ATOM 818 C CA . CYS A 1 104 ? 11.879 -5.908 0.282 1.00 74.81 104 CYS A CA 1
ATOM 819 C C . CYS A 1 104 ? 12.357 -7.278 -0.214 1.00 74.81 104 CYS A C 1
ATOM 821 O O . CYS A 1 104 ? 13.110 -7.985 0.458 1.00 74.81 104 CYS A O 1
ATOM 823 N N . LEU A 1 105 ? 11.968 -7.622 -1.445 1.00 69.25 105 LEU A N 1
ATOM 824 C CA . LEU A 1 105 ? 12.535 -8.731 -2.221 1.00 69.25 105 LEU A CA 1
ATOM 825 C C . LEU A 1 105 ? 12.312 -10.145 -1.654 1.00 69.25 105 LEU A C 1
ATOM 827 O O . LEU A 1 105 ? 13.086 -11.045 -1.984 1.00 69.25 105 LEU A O 1
ATOM 831 N N . GLY A 1 106 ? 11.240 -10.393 -0.897 1.00 63.62 106 GLY A N 1
ATOM 832 C CA . GLY A 1 106 ? 10.988 -11.716 -0.305 1.00 63.62 106 GLY A CA 1
ATOM 833 C C . GLY A 1 106 ? 11.583 -11.907 1.088 1.00 63.62 106 GLY A C 1
ATOM 834 O O . GLY A 1 106 ? 11.903 -13.033 1.439 1.00 63.62 106 GLY A O 1
ATOM 835 N N . GLY A 1 107 ? 11.786 -10.834 1.861 1.00 61.62 107 GLY A N 1
ATOM 836 C CA . GLY A 1 107 ? 12.324 -10.940 3.227 1.00 61.62 107 GLY A CA 1
ATOM 837 C C . GLY A 1 107 ? 13.847 -10.908 3.332 1.00 61.62 107 GLY A C 1
ATOM 838 O O . GLY A 1 107 ? 14.375 -10.974 4.435 1.00 61.62 107 GLY A O 1
ATOM 839 N N . LEU A 1 108 ? 14.552 -10.778 2.205 1.00 58.12 108 LEU A N 1
ATOM 840 C CA . LEU A 1 108 ? 16.017 -10.815 2.158 1.00 58.12 108 LEU A CA 1
ATOM 841 C C . LEU A 1 108 ? 16.678 -9.518 2.641 1.00 58.12 108 LEU A C 1
ATOM 843 O O . LEU A 1 108 ? 17.869 -9.512 2.932 1.00 58.12 108 LEU A O 1
ATOM 847 N N . VAL A 1 109 ? 15.928 -8.415 2.706 1.00 63.97 109 VAL A N 1
ATOM 848 C CA . VAL A 1 109 ? 16.435 -7.122 3.173 1.00 63.97 109 VAL A CA 1
ATOM 849 C C . VAL A 1 109 ? 15.453 -6.566 4.197 1.00 63.97 109 VAL A C 1
ATOM 851 O O . VAL A 1 109 ? 14.329 -6.241 3.821 1.00 63.97 109 VAL A O 1
ATOM 854 N N . ASN A 1 110 ? 15.898 -6.456 5.454 1.00 68.81 110 ASN A N 1
ATOM 855 C CA . ASN A 1 110 ? 15.174 -5.837 6.571 1.00 68.81 110 ASN A CA 1
ATOM 856 C C . ASN A 1 110 ? 16.008 -4.679 7.164 1.00 68.81 110 ASN A C 1
ATOM 858 O O . ASN A 1 110 ? 16.550 -4.828 8.259 1.00 68.81 110 ASN A O 1
ATOM 862 N N . PRO A 1 111 ? 16.210 -3.542 6.469 1.00 78.81 111 PRO A N 1
ATOM 863 C CA . PRO A 1 111 ? 16.833 -2.389 7.090 1.00 78.81 111 PRO A CA 1
ATOM 864 C C . PRO A 1 111 ? 15.810 -1.709 8.006 1.00 78.81 111 PRO A C 1
ATOM 866 O O . PRO A 1 111 ? 14.733 -1.308 7.554 1.00 78.81 111 PRO A O 1
ATOM 869 N N . GLN A 1 112 ? 16.173 -1.537 9.271 1.00 82.62 112 GLN A N 1
ATOM 870 C CA . GLN A 1 112 ? 15.489 -0.612 10.166 1.00 82.62 112 GLN A CA 1
ATOM 871 C C . GLN A 1 112 ? 16.019 0.798 9.905 1.00 82.62 112 GLN A C 1
ATOM 873 O O . GLN A 1 112 ? 17.228 1.006 9.760 1.00 82.62 112 GLN A O 1
ATOM 878 N N . LYS A 1 113 ? 15.120 1.774 9.790 1.00 83.25 113 LYS A N 1
ATOM 879 C CA . LYS A 1 113 ? 15.482 3.179 9.597 1.00 83.25 113 LYS A CA 1
ATOM 880 C C . LYS A 1 113 ? 14.690 4.065 10.537 1.00 83.25 113 LYS A C 1
ATOM 882 O O . LYS A 1 113 ? 13.477 3.919 10.639 1.00 83.25 113 LYS A O 1
ATOM 887 N N . LYS A 1 114 ? 15.371 5.051 11.114 1.00 85.12 114 LYS A N 1
ATOM 888 C CA . LYS A 1 114 ? 14.721 6.087 11.908 1.00 85.12 114 LYS A CA 1
ATOM 889 C C . LYS A 1 114 ? 13.885 7.001 11.020 1.00 85.12 114 LYS A C 1
ATOM 891 O O . LYS A 1 114 ? 14.363 7.505 9.996 1.00 85.12 114 LYS A O 1
ATOM 896 N N . LEU A 1 115 ? 12.639 7.220 11.410 1.00 82.06 115 LEU A N 1
ATOM 897 C CA . LEU A 1 115 ? 11.734 8.154 10.765 1.00 82.06 115 LEU A CA 1
ATOM 898 C C . LEU A 1 115 ? 12.199 9.588 11.020 1.00 82.06 115 LEU A C 1
ATOM 900 O O . LEU A 1 115 ? 12.605 9.965 12.115 1.00 82.06 115 LEU A O 1
ATOM 904 N N . LYS A 1 116 ? 12.112 10.414 9.979 1.00 85.31 116 LYS A N 1
ATOM 905 C CA . LYS A 1 116 ? 12.371 11.864 10.054 1.00 85.31 116 LYS A CA 1
ATOM 906 C C . LYS A 1 116 ? 11.077 12.685 10.126 1.00 85.31 116 LYS A C 1
ATOM 908 O O . LYS A 1 116 ? 11.116 13.904 10.006 1.00 85.31 116 LYS A O 1
ATOM 913 N N . MET A 1 117 ? 9.933 12.015 10.227 1.00 86.94 117 MET A N 1
ATOM 914 C CA . MET A 1 117 ? 8.591 12.596 10.234 1.00 86.94 117 MET A CA 1
ATOM 915 C C . MET A 1 117 ? 7.646 11.689 11.020 1.00 86.94 117 MET A C 1
ATOM 917 O O . MET A 1 117 ? 8.020 10.568 11.361 1.00 86.94 117 MET A O 1
ATOM 921 N N . SER A 1 118 ? 6.420 12.150 11.271 1.00 90.25 118 SER A N 1
ATOM 922 C CA . SER A 1 118 ? 5.422 11.320 11.943 1.00 90.25 118 SER A CA 1
ATOM 923 C C . SER A 1 118 ? 5.117 10.053 11.134 1.00 90.25 118 SER A C 1
ATOM 925 O O . SER A 1 118 ? 5.125 10.064 9.899 1.00 90.25 118 SER A O 1
ATOM 927 N N . GLN A 1 119 ? 4.787 8.961 11.825 1.00 89.00 119 GLN A N 1
ATOM 928 C CA . GLN A 1 119 ? 4.351 7.714 11.193 1.00 89.00 119 GLN A CA 1
ATOM 929 C C . GLN A 1 119 ? 3.204 7.937 10.196 1.00 89.00 119 GLN A C 1
ATOM 931 O O . GLN A 1 119 ? 3.230 7.403 9.090 1.00 89.00 119 GLN A O 1
ATOM 936 N N . ASN A 1 120 ? 2.204 8.743 10.564 1.00 89.81 120 ASN A N 1
ATOM 937 C CA . ASN A 1 120 ? 1.055 9.004 9.698 1.00 89.81 120 ASN A CA 1
ATOM 938 C C . ASN A 1 120 ? 1.475 9.714 8.404 1.00 89.81 120 ASN A C 1
ATOM 940 O O . ASN A 1 120 ? 0.954 9.389 7.337 1.00 89.81 120 ASN A O 1
ATOM 944 N N . ASP A 1 121 ? 2.415 10.656 8.477 1.00 88.75 121 ASP A N 1
ATOM 945 C CA . ASP A 1 121 ? 2.909 11.360 7.291 1.00 88.75 121 ASP A CA 1
ATOM 946 C C . ASP A 1 121 ? 3.770 10.449 6.418 1.00 88.75 121 ASP A C 1
ATOM 948 O O . ASP A 1 121 ? 3.601 10.433 5.199 1.00 88.75 121 ASP A O 1
ATOM 952 N N . ALA A 1 122 ? 4.603 9.603 7.030 1.00 89.25 122 ALA A N 1
ATOM 953 C CA . ALA A 1 122 ? 5.366 8.591 6.306 1.00 89.25 122 ALA A CA 1
ATOM 954 C C . ALA A 1 122 ? 4.440 7.610 5.562 1.00 89.25 122 ALA A C 1
ATOM 956 O O . ALA A 1 122 ? 4.649 7.330 4.380 1.00 89.25 122 ALA A O 1
ATOM 957 N N . MET A 1 123 ? 3.376 7.136 6.220 1.00 90.38 123 MET A N 1
ATOM 958 C CA . MET A 1 123 ? 2.361 6.283 5.596 1.00 90.38 123 MET A CA 1
ATOM 959 C C . MET A 1 123 ? 1.666 6.985 4.425 1.00 90.38 123 MET A C 1
ATOM 961 O O . MET A 1 123 ? 1.554 6.400 3.345 1.00 90.38 123 MET A O 1
ATOM 965 N N . LYS A 1 124 ? 1.233 8.241 4.600 1.00 90.31 124 LYS A N 1
ATOM 966 C CA . LYS A 1 124 ? 0.614 9.034 3.525 1.00 90.31 124 LYS A CA 1
ATOM 967 C C . LYS A 1 124 ? 1.544 9.169 2.322 1.00 90.31 124 LYS A C 1
ATOM 969 O O . LYS A 1 124 ? 1.092 8.978 1.197 1.00 90.31 124 LYS A O 1
ATOM 974 N N . GLU A 1 125 ? 2.822 9.469 2.539 1.00 89.19 125 GLU A N 1
ATOM 975 C CA . GLU A 1 125 ? 3.815 9.616 1.469 1.00 89.19 125 GLU A CA 1
ATOM 976 C C . GLU A 1 125 ? 4.040 8.304 0.701 1.00 89.19 125 GLU A C 1
ATOM 978 O O . GLU A 1 125 ? 4.012 8.303 -0.534 1.00 89.19 125 GLU A O 1
ATOM 983 N N . ILE A 1 126 ? 4.167 7.171 1.403 1.00 89.12 126 ILE A N 1
ATOM 984 C CA . ILE A 1 126 ? 4.299 5.846 0.773 1.00 89.12 126 ILE A CA 1
ATOM 985 C C . ILE A 1 126 ? 3.062 5.532 -0.075 1.00 89.12 126 ILE A C 1
ATOM 987 O O . ILE A 1 126 ? 3.183 5.214 -1.262 1.00 89.12 126 ILE A O 1
ATOM 991 N N . LEU A 1 127 ? 1.863 5.662 0.500 1.00 90.81 127 LEU A N 1
ATOM 992 C CA . LEU A 1 127 ? 0.612 5.367 -0.200 1.00 90.81 127 LEU A CA 1
ATOM 993 C C . LEU A 1 127 ? 0.404 6.304 -1.390 1.00 90.81 127 LEU A C 1
ATOM 995 O O . LEU A 1 127 ? 0.049 5.852 -2.475 1.00 90.81 127 LEU A O 1
ATOM 999 N N . LYS A 1 128 ? 0.699 7.596 -1.242 1.00 88.12 128 LYS A N 1
ATOM 1000 C CA . LYS A 1 128 ? 0.623 8.570 -2.334 1.00 88.12 128 LYS A CA 1
ATOM 1001 C C . LYS A 1 128 ? 1.587 8.220 -3.464 1.00 88.12 128 LYS A C 1
ATOM 1003 O O . LYS A 1 128 ? 1.213 8.311 -4.629 1.00 88.12 128 LYS A O 1
ATOM 1008 N N . PHE A 1 129 ? 2.809 7.803 -3.152 1.00 86.06 129 PHE A N 1
ATOM 1009 C CA . PHE A 1 129 ? 3.805 7.469 -4.167 1.00 86.06 129 PHE A CA 1
ATOM 1010 C C . PHE A 1 129 ? 3.442 6.225 -4.986 1.00 86.06 129 PHE A C 1
ATOM 1012 O O . PHE A 1 129 ? 3.669 6.194 -6.199 1.00 86.06 129 PHE A O 1
ATOM 1019 N N . TYR A 1 130 ? 2.903 5.196 -4.333 1.00 86.75 130 TYR A N 1
ATOM 1020 C CA . TYR A 1 130 ? 2.596 3.923 -4.981 1.00 86.75 130 TYR A CA 1
ATOM 1021 C C . TYR A 1 130 ? 1.188 3.886 -5.570 1.00 86.75 130 TYR A C 1
ATOM 1023 O O . TYR A 1 130 ? 1.015 3.521 -6.736 1.00 86.75 130 TYR A O 1
ATOM 1031 N N . LEU A 1 131 ? 0.190 4.304 -4.792 1.00 87.62 131 LEU A N 1
ATOM 1032 C CA . LEU A 1 131 ? -1.206 4.190 -5.187 1.00 87.62 131 LEU A CA 1
ATOM 1033 C C . LEU A 1 131 ? -1.593 5.282 -6.176 1.00 87.62 131 LEU A C 1
ATOM 1035 O O . LEU A 1 131 ? -2.198 4.962 -7.184 1.00 87.62 131 LEU A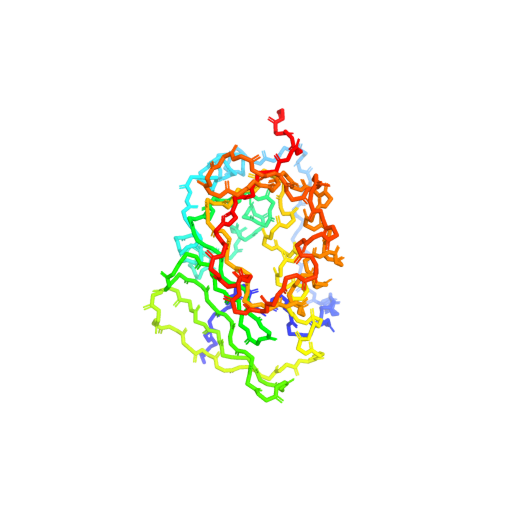 O 1
ATOM 1039 N N . ASN A 1 132 ? -1.181 6.545 -6.009 1.00 83.75 132 ASN A N 1
ATOM 1040 C CA . ASN A 1 132 ? -1.658 7.614 -6.903 1.00 83.75 132 ASN A CA 1
ATOM 1041 C C . ASN A 1 132 ? -1.036 7.625 -8.311 1.00 83.75 132 ASN A C 1
ATOM 1043 O O . ASN A 1 132 ? -1.372 8.517 -9.101 1.00 83.75 132 ASN A O 1
ATOM 1047 N N . ARG A 1 133 ? -0.194 6.650 -8.681 1.00 85.12 133 ARG A N 1
ATOM 1048 C CA . ARG A 1 133 ? 0.310 6.529 -10.059 1.00 85.12 133 ARG A CA 1
ATOM 1049 C C . ARG A 1 133 ? -0.846 6.238 -11.022 1.00 85.12 133 ARG A C 1
ATOM 1051 O O . ARG A 1 133 ? -1.732 5.440 -10.730 1.00 85.12 133 ARG A O 1
ATOM 1058 N N . ARG A 1 134 ? -0.854 6.912 -12.175 1.00 84.06 134 ARG A N 1
ATOM 1059 C CA . ARG A 1 134 ? -1.958 6.821 -13.140 1.00 84.06 134 ARG A CA 1
ATOM 1060 C C . ARG A 1 134 ? -1.981 5.458 -13.837 1.00 84.06 134 ARG A C 1
ATOM 1062 O O . ARG A 1 134 ? -1.014 5.095 -14.505 1.00 84.06 134 ARG A O 1
ATOM 1069 N N . GLY A 1 135 ? -3.106 4.761 -13.744 1.00 84.62 135 GLY A N 1
ATOM 1070 C CA . GLY A 1 135 ? -3.320 3.408 -14.250 1.00 84.62 135 GLY A CA 1
ATOM 1071 C C . GLY A 1 135 ? -2.940 2.305 -13.259 1.00 84.62 135 GLY A C 1
ATOM 1072 O O . GLY A 1 135 ? -2.867 1.151 -13.671 1.00 84.62 135 GLY A O 1
ATOM 1073 N N . THR A 1 136 ? -2.650 2.633 -11.993 1.00 86.69 136 THR A N 1
ATOM 1074 C CA . THR A 1 136 ? -2.418 1.610 -10.965 1.00 86.69 136 THR A CA 1
ATOM 1075 C C . THR A 1 136 ? -3.696 0.815 -10.701 1.00 86.69 136 THR A C 1
ATOM 1077 O O . THR A 1 136 ? -4.789 1.371 -10.669 1.00 86.69 136 THR A O 1
ATOM 1080 N N . THR A 1 137 ? -3.569 -0.492 -10.503 1.00 88.94 137 THR A N 1
ATOM 1081 C CA . THR A 1 137 ? -4.677 -1.384 -10.148 1.00 88.94 137 THR A CA 1
ATOM 1082 C C . THR A 1 137 ? -4.306 -2.217 -8.928 1.00 88.94 137 THR A C 1
ATOM 1084 O O . THR A 1 137 ? -3.139 -2.572 -8.737 1.00 88.94 137 THR A O 1
ATOM 1087 N N . ILE A 1 138 ? -5.295 -2.513 -8.085 1.00 90.25 138 ILE A N 1
ATOM 1088 C CA . ILE A 1 138 ? -5.154 -3.373 -6.909 1.00 90.25 138 ILE A CA 1
ATOM 1089 C C . ILE A 1 138 ? -6.262 -4.420 -6.942 1.00 90.25 138 ILE A C 1
ATOM 1091 O O . ILE A 1 138 ? -7.439 -4.096 -6.799 1.00 90.25 138 ILE A O 1
ATOM 1095 N N . LYS A 1 139 ? -5.886 -5.693 -7.082 1.00 88.81 139 LYS A N 1
ATOM 1096 C CA . LYS A 1 139 ? -6.855 -6.798 -7.148 1.00 88.81 139 LYS A CA 1
ATOM 1097 C C . LYS A 1 139 ? -7.465 -7.145 -5.791 1.00 88.81 139 LYS A C 1
ATOM 1099 O O . LYS A 1 139 ? -8.591 -7.629 -5.748 1.00 88.81 139 LYS A O 1
ATOM 1104 N N . LYS A 1 140 ? -6.720 -6.959 -4.699 1.00 90.44 140 LYS A N 1
ATOM 1105 C CA . LYS A 1 140 ? -7.183 -7.207 -3.327 1.00 90.44 140 LYS A CA 1
ATOM 1106 C C . LYS A 1 140 ? -6.595 -6.164 -2.379 1.00 90.44 140 LYS A C 1
ATOM 1108 O O . LYS A 1 140 ? -5.404 -6.215 -2.090 1.00 90.44 140 LYS A O 1
ATOM 1113 N N . LEU A 1 141 ? -7.408 -5.225 -1.912 1.00 90.25 141 LEU A N 1
ATOM 1114 C CA . LEU A 1 141 ? -7.086 -4.300 -0.833 1.00 90.25 141 LEU A CA 1
ATOM 1115 C C . LEU A 1 141 ? -7.729 -4.795 0.468 1.00 90.25 141 LEU A C 1
ATOM 1117 O O . LEU A 1 141 ? -8.936 -5.027 0.516 1.00 90.25 141 LEU A O 1
ATOM 1121 N N . PHE A 1 142 ? -6.917 -4.889 1.514 1.00 90.62 142 PHE A N 1
ATOM 1122 C CA . PHE A 1 142 ? -7.322 -5.172 2.883 1.00 90.62 142 PHE A CA 1
ATOM 1123 C C . PHE A 1 142 ? -7.094 -3.922 3.732 1.00 90.62 142 PHE A C 1
ATOM 1125 O O . PHE A 1 142 ? -5.984 -3.385 3.779 1.00 90.62 142 PHE A O 1
ATOM 1132 N N . ILE A 1 143 ? -8.154 -3.459 4.389 1.00 90.19 143 ILE A N 1
ATOM 1133 C CA . ILE A 1 143 ? -8.138 -2.288 5.267 1.00 90.19 143 ILE A CA 1
ATOM 1134 C C . ILE A 1 143 ? -8.309 -2.804 6.689 1.00 90.19 143 ILE A C 1
ATOM 1136 O O . ILE A 1 143 ? -9.343 -3.387 7.003 1.00 90.19 143 ILE A O 1
ATOM 1140 N N . GLN A 1 144 ? -7.298 -2.638 7.542 1.00 88.56 144 GLN A N 1
ATOM 1141 C CA . GLN A 1 144 ? -7.336 -3.279 8.857 1.00 88.56 144 GLN A CA 1
ATOM 1142 C C . GLN A 1 144 ? -8.047 -2.462 9.938 1.00 88.56 144 GLN A C 1
ATOM 1144 O O . GLN A 1 144 ? -8.418 -3.015 10.969 1.00 88.56 144 GLN A O 1
ATOM 1149 N N . ASP A 1 145 ? -8.217 -1.158 9.762 1.00 89.38 145 ASP A N 1
ATOM 1150 C CA . ASP A 1 145 ? -8.837 -0.319 10.786 1.00 89.38 145 ASP A CA 1
ATOM 1151 C C . ASP A 1 145 ? -9.343 1.010 10.216 1.00 89.38 145 ASP A C 1
ATOM 1153 O O . ASP A 1 145 ? -8.972 1.437 9.116 1.00 89.38 145 ASP A O 1
ATOM 1157 N N . LYS A 1 146 ? -10.198 1.686 10.987 1.00 88.75 146 LYS A N 1
ATOM 1158 C CA . LYS A 1 146 ? -10.753 2.999 10.626 1.00 88.75 146 LYS A CA 1
ATOM 1159 C C . LYS A 1 146 ? -9.695 4.084 10.437 1.00 88.75 146 LYS A C 1
ATOM 1161 O O . LYS A 1 146 ? -9.875 4.981 9.614 1.00 88.75 146 LYS A O 1
ATOM 1166 N N . LYS A 1 147 ? -8.570 4.020 11.158 1.00 90.00 147 LYS A N 1
ATOM 1167 C CA . LYS A 1 147 ? -7.480 4.998 10.999 1.00 90.00 147 LYS A CA 1
ATOM 1168 C C . LYS A 1 147 ? -6.945 4.963 9.565 1.00 90.00 147 LYS A C 1
ATOM 1170 O O . LYS A 1 147 ? -6.667 6.017 8.990 1.00 90.00 147 LYS A O 1
ATOM 1175 N N . VAL A 1 148 ? -6.855 3.777 8.964 1.00 90.12 148 VAL A N 1
ATOM 1176 C CA . VAL A 1 148 ? -6.451 3.615 7.563 1.00 90.12 148 VAL A CA 1
ATOM 1177 C C . VAL A 1 148 ? -7.454 4.229 6.588 1.00 90.12 148 VAL A C 1
ATOM 1179 O O . VAL A 1 148 ? -7.013 4.845 5.617 1.00 90.12 148 VAL A O 1
ATOM 1182 N N . LEU A 1 149 ? -8.767 4.142 6.841 1.00 88.19 149 LEU A N 1
ATOM 1183 C CA . LEU A 1 149 ? -9.771 4.807 5.995 1.00 88.19 149 LEU A CA 1
ATOM 1184 C C . LEU A 1 149 ? -9.483 6.309 5.885 1.00 88.19 149 LEU A C 1
ATOM 1186 O O . LEU A 1 149 ? -9.361 6.832 4.779 1.00 88.19 149 LEU A O 1
ATOM 1190 N N . ASN A 1 150 ? -9.240 6.978 7.014 1.00 89.38 150 ASN A N 1
ATOM 1191 C CA . ASN A 1 150 ? -8.928 8.411 7.032 1.00 89.38 150 ASN A CA 1
ATOM 1192 C C . ASN A 1 150 ? -7.638 8.741 6.258 1.00 89.38 150 ASN A C 1
ATOM 1194 O O . ASN A 1 150 ? -7.549 9.762 5.569 1.00 89.38 150 ASN A O 1
ATOM 1198 N N . ILE A 1 151 ? -6.621 7.875 6.342 1.00 90.75 151 ILE A N 1
ATOM 1199 C CA . ILE A 1 151 ? -5.369 8.040 5.589 1.00 90.75 151 ILE A CA 1
ATOM 1200 C C . ILE A 1 151 ? -5.628 7.904 4.082 1.00 90.75 151 ILE A C 1
ATOM 1202 O O . ILE A 1 151 ? -5.179 8.752 3.310 1.00 90.75 151 ILE A O 1
ATOM 1206 N N . LEU A 1 152 ? -6.358 6.869 3.659 1.00 89.69 152 LEU A N 1
ATOM 1207 C CA . LEU A 1 152 ? -6.686 6.625 2.251 1.00 89.69 152 LEU A CA 1
ATOM 1208 C C . LEU A 1 152 ? -7.533 7.754 1.654 1.00 89.69 152 LEU A C 1
ATOM 1210 O O . LEU A 1 152 ? -7.288 8.173 0.519 1.00 89.69 152 LEU A O 1
ATOM 1214 N N . GLU A 1 153 ? -8.469 8.291 2.434 1.00 88.50 153 GLU A N 1
ATOM 1215 C CA . GLU A 1 153 ? -9.264 9.464 2.074 1.00 88.50 153 GLU A CA 1
ATOM 1216 C C . GLU A 1 153 ? -8.375 10.693 1.869 1.00 88.50 153 GLU A C 1
ATOM 1218 O O . GLU A 1 153 ? -8.408 11.308 0.803 1.00 88.50 153 GLU A O 1
ATOM 1223 N N . THR A 1 154 ? -7.488 10.979 2.826 1.00 89.69 154 THR A N 1
ATOM 1224 C CA . THR A 1 154 ? -6.544 12.108 2.750 1.00 89.69 154 THR A CA 1
ATOM 1225 C C . THR A 1 154 ? -5.605 12.002 1.542 1.00 89.69 154 THR A C 1
ATOM 1227 O O . THR A 1 154 ? -5.260 13.003 0.915 1.00 89.69 154 THR A O 1
ATOM 1230 N N . VAL A 1 155 ? -5.180 10.786 1.187 1.00 88.50 155 VAL A N 1
ATOM 1231 C CA . VAL A 1 155 ? -4.323 10.527 0.015 1.00 88.50 155 VAL A CA 1
ATOM 1232 C C . VAL A 1 155 ? -5.111 10.634 -1.305 1.00 88.50 155 VAL A C 1
ATOM 1234 O O . VAL A 1 155 ? -4.511 10.718 -2.381 1.00 88.50 155 VAL A O 1
ATOM 1237 N N . GLY A 1 156 ? -6.444 10.706 -1.242 1.00 84.81 156 GLY A N 1
ATOM 1238 C CA . GLY A 1 156 ? -7.336 10.849 -2.390 1.00 84.81 156 GLY A CA 1
ATOM 1239 C C . GLY A 1 156 ? -7.664 9.527 -3.080 1.00 84.81 156 GLY A C 1
ATOM 1240 O O . GLY A 1 156 ? -8.097 9.534 -4.233 1.00 84.81 156 GLY A O 1
ATOM 1241 N N . VAL A 1 157 ? -7.470 8.391 -2.404 1.00 83.88 157 VAL A N 1
ATOM 1242 C CA . VAL A 1 157 ? -7.689 7.061 -2.986 1.00 83.88 157 VAL A CA 1
ATOM 1243 C C . VAL A 1 157 ? -9.163 6.872 -3.363 1.00 83.88 157 VAL A C 1
ATOM 1245 O O . VAL A 1 157 ? -9.464 6.568 -4.512 1.00 83.88 157 VAL A O 1
ATOM 1248 N N . PHE A 1 158 ? -10.102 7.186 -2.468 1.00 79.31 158 PHE A N 1
ATOM 1249 C CA . PHE A 1 158 ? -11.544 7.064 -2.748 1.00 79.31 158 PHE A CA 1
ATOM 1250 C C . PHE A 1 158 ? -12.055 8.009 -3.851 1.00 79.31 158 PHE A C 1
ATOM 1252 O O . PHE A 1 158 ? -13.083 7.756 -4.484 1.00 79.31 158 PHE A O 1
ATOM 1259 N N . LYS A 1 159 ? -11.322 9.096 -4.129 1.00 77.31 159 LYS A N 1
ATOM 1260 C CA . LYS A 1 159 ? -11.632 10.022 -5.227 1.00 77.31 159 LYS A CA 1
ATOM 1261 C C . LYS A 1 159 ? -11.108 9.513 -6.569 1.00 77.31 159 LYS A C 1
ATOM 1263 O O . LYS A 1 159 ? -11.807 9.623 -7.576 1.00 77.31 159 LYS A O 1
ATOM 1268 N N . ASN A 1 160 ? -9.880 8.995 -6.574 1.00 72.19 160 ASN A N 1
ATOM 1269 C CA . ASN A 1 160 ? -9.136 8.648 -7.786 1.00 72.19 160 ASN A CA 1
ATOM 1270 C C . ASN A 1 160 ? -9.457 7.243 -8.317 1.00 72.19 160 ASN A C 1
ATOM 1272 O O . ASN A 1 160 ? -9.275 6.990 -9.507 1.00 72.19 160 ASN A O 1
ATOM 1276 N N . PHE A 1 161 ? -9.936 6.351 -7.451 1.00 72.06 161 PHE A N 1
ATOM 1277 C CA . PHE A 1 161 ? -10.152 4.946 -7.766 1.00 72.06 161 PHE A CA 1
ATOM 1278 C C . PHE A 1 161 ? -11.628 4.576 -7.697 1.00 72.06 161 PHE A C 1
ATOM 1280 O O . PHE A 1 161 ? -12.393 5.083 -6.876 1.00 72.06 161 PHE A O 1
ATOM 1287 N N . GLU A 1 162 ? -12.021 3.658 -8.567 1.00 75.88 162 GLU A N 1
ATOM 1288 C CA . GLU A 1 162 ? -13.215 2.865 -8.359 1.00 75.88 162 GLU A CA 1
ATOM 1289 C C . GLU A 1 162 ? -12.907 1.783 -7.338 1.00 75.88 162 GLU A C 1
ATOM 1291 O O . GLU A 1 162 ? -11.975 1.005 -7.538 1.00 75.88 162 GLU A O 1
ATOM 1296 N N . ILE A 1 163 ? -13.674 1.759 -6.248 1.00 73.75 163 ILE A N 1
ATOM 1297 C CA . ILE A 1 163 ? -13.541 0.737 -5.218 1.00 73.75 163 ILE A CA 1
ATOM 1298 C C . ILE A 1 163 ? -14.783 -0.136 -5.211 1.00 73.75 163 ILE A C 1
ATOM 1300 O O . ILE A 1 163 ? -15.889 0.355 -4.976 1.00 73.75 163 ILE A O 1
ATOM 1304 N N . GLN A 1 164 ? -14.579 -1.424 -5.455 1.00 76.62 164 GLN A N 1
ATOM 1305 C CA . GLN A 1 164 ? -15.627 -2.440 -5.475 1.00 76.62 164 GLN A CA 1
ATOM 1306 C C . GLN A 1 164 ? -15.319 -3.508 -4.429 1.00 76.62 164 GLN A C 1
ATOM 1308 O O . GLN A 1 164 ? -14.156 -3.848 -4.204 1.00 76.62 164 GLN A O 1
ATOM 1313 N N . SER A 1 165 ? -16.343 -4.044 -3.774 1.00 72.31 165 SER A N 1
ATOM 1314 C CA . SER A 1 165 ? -16.174 -5.235 -2.943 1.00 72.31 165 SER A CA 1
ATOM 1315 C C . SER A 1 165 ? -15.813 -6.434 -3.826 1.00 72.31 165 SER A C 1
ATOM 1317 O O . SER A 1 165 ? -16.263 -6.528 -4.967 1.00 72.31 165 SER A O 1
ATOM 1319 N N . GLY A 1 166 ? -15.058 -7.395 -3.296 1.00 59.53 166 GLY A N 1
ATOM 1320 C CA . GLY A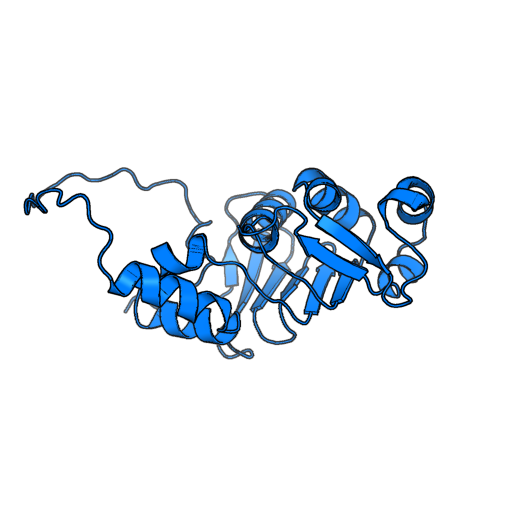 1 166 ? -14.710 -8.625 -4.011 1.00 59.53 166 GLY A CA 1
ATOM 1321 C C . GLY A 1 166 ? -15.901 -9.511 -4.405 1.00 59.53 166 GLY A C 1
ATOM 1322 O O . GLY A 1 166 ? -15.693 -10.449 -5.170 1.00 59.53 166 GLY A O 1
ATOM 1323 N N . LEU A 1 167 ? -17.106 -9.213 -3.904 1.00 58.25 167 LEU A N 1
ATOM 1324 C CA . LEU A 1 167 ? -18.367 -9.893 -4.214 1.00 58.25 167 LE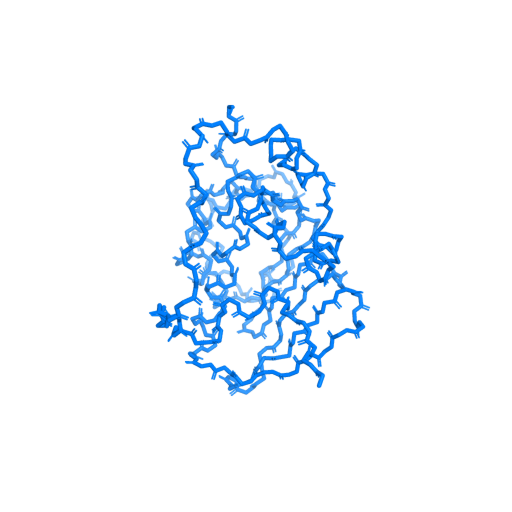U A CA 1
ATOM 1325 C C . LEU A 1 167 ? -19.176 -9.187 -5.324 1.00 58.25 167 LEU A C 1
ATOM 1327 O O . LEU A 1 167 ? -20.310 -9.572 -5.562 1.00 58.25 167 LEU A O 1
ATOM 1331 N N . ASP A 1 168 ? -18.621 -8.164 -5.989 1.00 57.12 168 ASP A N 1
ATOM 1332 C CA . ASP A 1 168 ? -19.202 -7.429 -7.135 1.00 57.12 168 ASP A CA 1
ATOM 1333 C C . ASP A 1 168 ? -20.571 -6.739 -6.913 1.00 57.12 168 ASP A C 1
ATOM 1335 O O . ASP A 1 168 ? -21.099 -6.130 -7.841 1.00 57.12 168 ASP A O 1
ATOM 1339 N N . VAL A 1 169 ? -21.124 -6.726 -5.691 1.00 60.09 169 VAL A N 1
ATOM 1340 C CA . VAL A 1 169 ? -22.426 -6.074 -5.410 1.00 60.09 169 VAL A CA 1
ATOM 1341 C C . VAL A 1 169 ? -22.296 -4.660 -4.826 1.00 60.09 169 VAL A C 1
ATOM 1343 O O . VAL A 1 169 ? -23.150 -3.818 -5.079 1.00 60.09 169 VAL A O 1
ATOM 1346 N N . MET A 1 170 ? -21.228 -4.356 -4.079 1.00 62.97 170 MET A N 1
ATOM 1347 C CA . MET A 1 170 ? -21.094 -3.070 -3.374 1.00 62.97 170 MET A CA 1
ATOM 1348 C C . MET A 1 170 ? -19.948 -2.211 -3.904 1.00 62.97 170 MET A C 1
ATOM 1350 O O . MET A 1 170 ? -18.795 -2.651 -3.952 1.00 62.97 170 MET A O 1
ATOM 1354 N N . ARG A 1 171 ? -20.245 -0.950 -4.233 1.00 71.56 171 ARG A N 1
ATOM 1355 C CA . ARG A 1 171 ? -19.238 0.092 -4.479 1.00 71.56 171 ARG A CA 1
ATOM 1356 C C . ARG A 1 171 ? -19.047 0.922 -3.221 1.00 71.56 171 ARG A C 1
ATOM 1358 O O . ARG A 1 171 ? -20.017 1.302 -2.576 1.00 71.56 171 ARG A O 1
ATOM 1365 N N . PHE A 1 172 ? -17.800 1.276 -2.915 1.00 72.88 172 PHE A N 1
ATOM 1366 C CA . PHE A 1 172 ? -17.491 2.071 -1.720 1.00 72.88 172 PHE A CA 1
ATOM 1367 C C . PHE A 1 172 ? -18.245 3.407 -1.695 1.00 72.88 172 PHE A C 1
ATOM 1369 O O . PHE A 1 172 ? -18.739 3.806 -0.653 1.00 72.88 172 PHE A O 1
ATOM 1376 N N . LYS A 1 173 ? -18.361 4.085 -2.846 1.00 73.31 173 LYS A N 1
ATOM 1377 C CA . LYS A 1 173 ? -19.047 5.386 -2.944 1.00 73.31 173 LYS A CA 1
ATOM 1378 C C . LYS A 1 173 ? -20.535 5.317 -2.618 1.00 73.31 173 LYS A C 1
ATOM 1380 O O . LYS A 1 173 ? -21.076 6.294 -2.118 1.00 73.31 173 LYS A O 1
ATOM 1385 N N . ASP A 1 174 ? -21.168 4.184 -2.895 1.00 75.25 174 ASP A N 1
ATOM 1386 C CA . ASP A 1 174 ? -22.609 4.022 -2.710 1.00 75.25 174 ASP A CA 1
ATOM 1387 C C . ASP A 1 174 ? -22.943 3.727 -1.232 1.00 75.25 174 ASP A C 1
ATOM 1389 O O . ASP A 1 174 ? -24.053 3.991 -0.789 1.00 75.25 174 ASP A O 1
ATOM 1393 N N . HIS A 1 175 ? -21.953 3.265 -0.455 1.00 73.19 175 HIS A N 1
ATOM 1394 C CA . HIS A 1 175 ? -22.088 2.846 0.948 1.00 73.19 175 HIS A CA 1
ATOM 1395 C C . HIS A 1 175 ? -21.058 3.518 1.874 1.00 73.19 175 HIS A C 1
ATOM 1397 O O . HIS A 1 175 ? -20.675 2.966 2.905 1.00 73.19 175 HIS A O 1
ATOM 1403 N N . GLU A 1 176 ? -20.556 4.701 1.510 1.00 76.00 176 GLU A N 1
ATOM 1404 C CA . GLU A 1 176 ? -19.406 5.316 2.187 1.00 76.00 176 GLU A CA 1
ATOM 1405 C C . GLU A 1 176 ? -19.651 5.539 3.688 1.00 76.00 176 GLU A C 1
ATOM 1407 O O . GLU A 1 176 ? -18.774 5.245 4.504 1.00 76.00 176 GLU A O 1
ATOM 1412 N N . MET A 1 177 ? -20.842 6.024 4.058 1.00 74.56 177 MET A N 1
ATOM 1413 C CA . MET A 1 177 ? -21.190 6.251 5.466 1.00 74.56 177 MET A CA 1
ATOM 1414 C C . MET A 1 177 ? -21.261 4.938 6.249 1.00 74.56 177 MET A C 1
ATOM 1416 O O . MET A 1 177 ? -20.643 4.825 7.304 1.00 74.56 177 MET A O 1
ATOM 1420 N N . GLU A 1 178 ? -21.924 3.923 5.693 1.00 77.88 178 GLU A N 1
ATOM 1421 C CA . GLU A 1 178 ? -22.070 2.606 6.321 1.00 77.88 178 GLU A CA 1
ATOM 1422 C C . GLU A 1 178 ? -20.699 1.964 6.574 1.00 77.88 178 GLU A C 1
ATOM 1424 O O . GLU A 1 178 ? -20.424 1.472 7.668 1.00 77.88 178 GLU A O 1
ATOM 1429 N N . ILE A 1 179 ? -19.787 2.044 5.598 1.00 79.12 179 ILE A N 1
ATOM 1430 C CA . ILE A 1 179 ? -18.435 1.481 5.707 1.00 79.12 179 ILE A CA 1
ATOM 1431 C C . ILE A 1 179 ? -17.606 2.202 6.779 1.00 79.12 179 ILE A C 1
ATOM 1433 O O . ILE A 1 179 ? -16.855 1.550 7.508 1.00 79.12 179 ILE A O 1
ATOM 1437 N N . LYS A 1 180 ? -17.732 3.531 6.901 1.00 80.19 180 LYS A N 1
ATOM 1438 C CA . LYS A 1 180 ? -17.038 4.319 7.937 1.00 80.19 180 LYS A CA 1
ATOM 1439 C C . LYS A 1 180 ? -17.538 3.983 9.352 1.00 80.19 180 LYS A C 1
ATOM 1441 O O . LYS A 1 180 ? -16.781 4.093 10.325 1.00 80.19 180 LYS A O 1
ATOM 1446 N N . GLU A 1 181 ? -18.777 3.519 9.480 1.00 84.25 181 GLU A N 1
ATOM 1447 C CA . GLU A 1 181 ? -19.365 3.116 10.759 1.00 84.25 181 GLU A CA 1
ATOM 1448 C C . GLU A 1 181 ? -18.997 1.684 11.179 1.00 84.25 181 GLU A C 1
ATOM 1450 O O . GLU A 1 181 ? -18.893 1.425 12.384 1.00 84.25 181 GLU A O 1
ATOM 1455 N N . LEU A 1 182 ? -18.671 0.791 10.234 1.00 83.06 182 LEU A N 1
ATOM 1456 C CA . LEU A 1 182 ? -18.348 -0.616 10.510 1.00 83.06 182 LEU A CA 1
ATOM 1457 C C . LEU A 1 182 ? -17.264 -0.806 11.589 1.00 83.06 182 LEU A C 1
ATOM 1459 O O . LEU A 1 182 ? -16.223 -0.153 11.539 1.00 83.06 182 LEU A O 1
ATOM 1463 N N . PRO A 1 183 ? -17.436 -1.746 12.536 1.00 86.00 183 PRO A N 1
ATOM 1464 C CA . PRO A 1 183 ? -16.380 -2.137 13.468 1.00 86.00 183 PRO A CA 1
ATOM 1465 C C . PRO A 1 183 ? -15.111 -2.624 12.750 1.00 86.00 183 PRO A C 1
ATOM 1467 O O . PRO A 1 183 ? -15.198 -3.314 11.732 1.00 86.00 183 PRO A O 1
ATOM 1470 N N . ASP A 1 184 ? -13.934 -2.367 13.334 1.00 85.56 184 ASP A N 1
ATOM 1471 C CA . ASP A 1 184 ? -12.637 -2.778 12.763 1.00 85.56 184 ASP A CA 1
ATOM 1472 C C . ASP A 1 184 ? -12.571 -4.289 12.466 1.00 85.56 184 ASP A C 1
ATOM 1474 O O . ASP A 1 184 ? -11.989 -4.707 11.465 1.00 85.56 184 ASP A O 1
ATOM 1478 N N . ALA A 1 185 ? -13.206 -5.116 13.305 1.00 83.94 185 ALA A N 1
ATOM 1479 C CA . ALA A 1 185 ? -13.271 -6.567 13.122 1.00 83.94 185 ALA A CA 1
ATOM 1480 C C . ALA A 1 185 ? -13.980 -6.975 11.820 1.00 83.94 185 ALA A C 1
ATOM 1482 O O . ALA A 1 185 ? -13.580 -7.947 11.183 1.00 83.94 185 ALA A O 1
ATOM 1483 N N . ILE A 1 186 ? -15.011 -6.230 11.412 1.00 81.38 186 ILE A N 1
ATOM 1484 C CA . ILE A 1 186 ? -15.728 -6.472 10.157 1.00 81.38 186 ILE A CA 1
ATOM 1485 C C . ILE A 1 186 ? -14.928 -5.891 8.994 1.00 81.38 186 ILE A C 1
ATOM 1487 O O . ILE A 1 186 ? -14.723 -6.578 7.996 1.00 81.38 186 ILE A O 1
ATOM 1491 N N . LEU A 1 187 ? -14.414 -4.666 9.146 1.00 82.50 187 LEU A N 1
ATOM 1492 C CA . LEU A 1 187 ? -13.649 -3.967 8.112 1.00 82.50 187 LEU A CA 1
ATOM 1493 C C . LEU A 1 187 ? -12.455 -4.797 7.607 1.00 82.50 187 LEU A C 1
ATOM 1495 O O . LEU A 1 187 ? -12.250 -4.899 6.397 1.00 82.50 187 LEU A O 1
ATOM 1499 N N . ARG A 1 188 ? -11.739 -5.467 8.523 1.00 82.62 188 ARG A N 1
ATOM 1500 C CA . ARG A 1 188 ? -10.612 -6.377 8.226 1.00 82.62 188 ARG A CA 1
ATOM 1501 C C . ARG A 1 188 ? -10.965 -7.526 7.290 1.00 82.62 188 ARG A C 1
ATOM 1503 O O . ARG A 1 188 ? -10.097 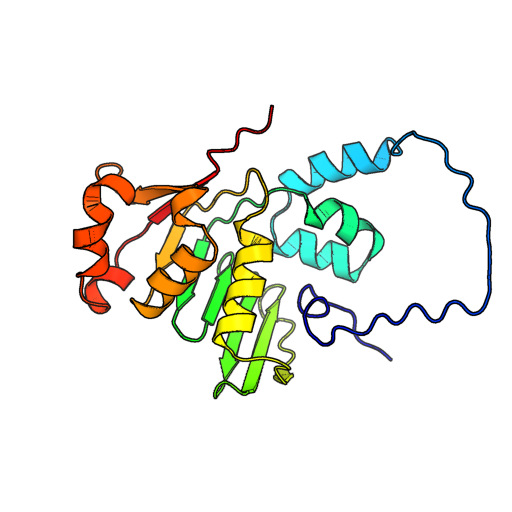-7.998 6.559 1.00 82.62 188 ARG A O 1
ATOM 1510 N N . ASN A 1 189 ? -12.212 -7.983 7.328 1.00 81.31 189 ASN A N 1
ATOM 1511 C CA . ASN A 1 189 ? -12.670 -9.139 6.565 1.00 81.31 189 ASN A CA 1
ATOM 1512 C C . ASN A 1 189 ? -13.198 -8.755 5.177 1.00 81.31 189 ASN A C 1
ATOM 1514 O O . ASN A 1 189 ? -13.480 -9.637 4.365 1.00 81.31 189 ASN A O 1
ATOM 1518 N N . ILE A 1 190 ? -13.317 -7.458 4.877 1.00 79.25 190 ILE A N 1
ATOM 1519 C CA . ILE A 1 190 ? -13.768 -7.000 3.566 1.00 79.25 190 ILE A CA 1
ATOM 1520 C C . ILE A 1 190 ? -12.578 -6.942 2.610 1.00 79.25 190 ILE A C 1
ATOM 1522 O O . ILE A 1 190 ? -11.600 -6.227 2.828 1.00 79.25 190 ILE A O 1
ATOM 1526 N N . GLN A 1 191 ? -12.694 -7.673 1.503 1.00 83.12 191 GLN A N 1
ATOM 1527 C CA . GLN A 1 191 ? -11.760 -7.579 0.390 1.00 83.12 191 GLN A CA 1
ATOM 1528 C C . GLN A 1 191 ? -12.258 -6.532 -0.608 1.00 83.12 191 GLN A C 1
ATOM 1530 O O . GLN A 1 191 ? -13.324 -6.691 -1.204 1.00 83.12 191 GLN A O 1
ATOM 1535 N N . TRP A 1 192 ? -11.456 -5.501 -0.842 1.00 82.88 192 TRP A N 1
ATOM 1536 C CA . TRP A 1 192 ? -11.744 -4.445 -1.811 1.00 82.88 192 TRP A CA 1
ATOM 1537 C C . TRP A 1 192 ? -10.936 -4.638 -3.100 1.00 82.88 192 TRP A C 1
ATOM 1539 O O . TRP A 1 192 ? -9.866 -5.243 -3.096 1.00 82.88 192 TRP A O 1
ATOM 1549 N N . ARG A 1 193 ? -11.419 -4.110 -4.218 1.00 82.12 193 ARG A N 1
ATOM 1550 C CA . ARG A 1 193 ? -10.696 -3.974 -5.491 1.00 82.12 193 ARG A CA 1
ATOM 1551 C C . ARG A 1 193 ? -10.536 -2.491 -5.784 1.00 82.12 193 ARG A C 1
ATOM 1553 O O . ARG A 1 193 ? -11.493 -1.758 -5.568 1.00 82.12 193 ARG A O 1
ATOM 1560 N N . LEU A 1 194 ? -9.369 -2.054 -6.266 1.00 82.88 194 LEU A N 1
ATOM 1561 C CA . LEU A 1 194 ? -9.174 -0.690 -6.769 1.00 82.88 194 LEU A CA 1
ATOM 1562 C C . LEU A 1 194 ? -8.792 -0.685 -8.238 1.00 82.88 194 LEU A C 1
ATOM 1564 O O . LEU A 1 194 ? -7.774 -1.261 -8.626 1.00 82.88 194 LEU A O 1
ATOM 1568 N N . GLU A 1 195 ? -9.545 0.076 -9.019 1.00 80.25 195 GLU A N 1
ATOM 1569 C CA . GLU A 1 195 ? -9.239 0.353 -10.417 1.00 80.25 195 GLU A CA 1
ATOM 1570 C C . GLU A 1 195 ? -9.136 1.858 -10.655 1.00 80.25 195 GLU A C 1
ATOM 1572 O O . GLU A 1 195 ? -10.009 2.637 -10.267 1.00 80.25 195 GLU A O 1
ATOM 1577 N N . ASP A 1 196 ? -8.037 2.298 -11.270 1.00 77.12 196 ASP A N 1
ATOM 1578 C CA . ASP A 1 196 ? -7.856 3.709 -11.595 1.00 77.12 196 ASP A CA 1
ATOM 1579 C C . ASP A 1 196 ? -8.764 4.121 -12.761 1.00 77.12 196 ASP A C 1
ATOM 1581 O O . ASP A 1 196 ? -8.575 3.693 -13.902 1.00 77.12 196 ASP A O 1
ATOM 1585 N N . ARG A 1 197 ? -9.710 5.028 -12.498 1.00 66.69 197 ARG A N 1
ATOM 1586 C CA . ARG A 1 197 ? -10.614 5.567 -13.528 1.00 66.69 197 ARG A CA 1
ATOM 1587 C C . ARG A 1 197 ? -9.932 6.534 -14.492 1.00 66.69 197 ARG A C 1
ATOM 1589 O O . ARG A 1 197 ? -10.500 6.884 -15.529 1.00 66.69 197 ARG A O 1
ATOM 1596 N N . ARG A 1 198 ? -8.715 6.988 -14.187 1.00 71.75 198 ARG A N 1
ATOM 1597 C CA . ARG A 1 198 ? -7.932 7.899 -15.029 1.00 71.75 198 ARG A CA 1
ATOM 1598 C C . ARG A 1 198 ? -7.344 7.114 -16.207 1.00 71.75 198 ARG A C 1
ATOM 1600 O O . ARG A 1 198 ? -6.134 6.890 -16.250 1.00 71.75 198 ARG A O 1
ATOM 1607 N N . ARG A 1 199 ? -8.200 6.715 -17.162 1.00 56.31 199 ARG A N 1
ATOM 1608 C CA . ARG A 1 199 ? -7.860 5.964 -18.390 1.00 56.31 199 ARG A CA 1
ATOM 1609 C C . ARG A 1 199 ? -6.498 6.389 -18.952 1.00 56.31 199 ARG A C 1
ATOM 1611 O O . ARG A 1 199 ? -6.229 7.588 -19.083 1.00 56.31 199 ARG A O 1
ATOM 1618 N N . GLN A 1 200 ? -5.646 5.415 -19.267 1.00 52.62 200 GLN A N 1
ATOM 1619 C CA . GLN A 1 200 ? -4.518 5.625 -20.173 1.00 52.62 200 GLN A CA 1
ATOM 1620 C C . GLN A 1 200 ? -5.104 5.589 -21.588 1.00 52.62 200 GLN A C 1
ATOM 1622 O O . GLN A 1 200 ? -5.474 4.514 -22.051 1.00 52.62 200 GLN A O 1
ATOM 1627 N N . TYR A 1 201 ? -5.285 6.764 -22.194 1.00 44.94 201 TYR A N 1
ATOM 1628 C CA . TYR A 1 201 ? -5.339 6.876 -23.652 1.00 44.94 201 TYR A CA 1
ATOM 1629 C C . TYR A 1 201 ? -3.912 6.754 -24.187 1.00 44.94 201 TYR A C 1
ATOM 1631 O O . TYR A 1 201 ? -3.000 7.282 -23.499 1.00 44.94 201 TYR A O 1
#

pLDDT: mean 73.08, std 18.98, range [25.55, 94.12]